Protein AF-A0A838J2P6-F1 (afdb_monomer)

Mean predicted aligned error: 11.48 Å

Structure (mmCIF, N/CA/C/O backbone):
data_AF-A0A838J2P6-F1
#
_entry.id   AF-A0A838J2P6-F1
#
loop_
_atom_site.group_PDB
_atom_site.id
_atom_site.type_symbol
_atom_site.label_atom_id
_atom_site.label_alt_id
_atom_site.label_comp_id
_atom_site.label_asym_id
_atom_site.label_entity_id
_atom_site.label_seq_id
_atom_site.pdbx_PDB_ins_code
_atom_site.Cartn_x
_atom_site.Cartn_y
_atom_site.Cartn_z
_atom_site.occupancy
_atom_site.B_iso_or_equiv
_atom_site.auth_seq_id
_atom_site.auth_comp_id
_atom_site.auth_asym_id
_atom_site.auth_atom_id
_atom_site.pdbx_PDB_model_num
ATOM 1 N N . MET A 1 1 ? 6.443 -7.795 -50.682 1.00 48.25 1 MET A N 1
ATOM 2 C CA . MET A 1 1 ? 6.015 -7.337 -49.344 1.00 48.25 1 MET A CA 1
ATOM 3 C C . MET A 1 1 ? 6.942 -7.975 -48.320 1.00 4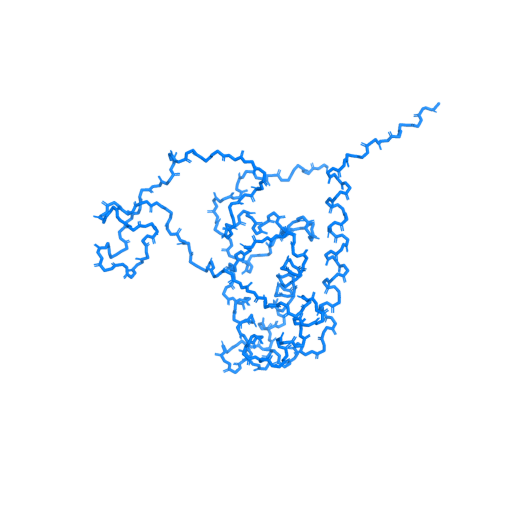8.25 1 MET A C 1
ATOM 5 O O . MET A 1 1 ? 6.871 -9.181 -48.140 1.00 48.25 1 MET A O 1
ATOM 9 N N . ARG A 1 2 ? 7.902 -7.224 -47.765 1.00 39.66 2 ARG A N 1
ATOM 10 C CA . ARG A 1 2 ? 8.784 -7.723 -46.698 1.00 39.66 2 ARG A CA 1
ATOM 11 C C . ARG A 1 2 ? 8.127 -7.384 -45.367 1.00 39.66 2 ARG A C 1
ATOM 13 O O . ARG A 1 2 ? 8.007 -6.212 -45.032 1.00 39.66 2 ARG A O 1
ATOM 20 N N . THR A 1 3 ? 7.660 -8.402 -44.662 1.00 45.19 3 THR A N 1
ATOM 21 C CA . THR A 1 3 ? 7.130 -8.278 -43.306 1.00 45.19 3 THR A CA 1
ATOM 22 C C . THR A 1 3 ? 8.314 -8.039 -42.372 1.00 45.19 3 THR A C 1
ATOM 24 O O . THR A 1 3 ? 9.115 -8.943 -42.142 1.00 45.19 3 THR A O 1
ATOM 27 N N . SER A 1 4 ? 8.482 -6.808 -41.891 1.00 44.25 4 SER A N 1
ATOM 28 C CA . SER A 1 4 ? 9.491 -6.481 -40.882 1.00 44.25 4 SER A CA 1
ATOM 29 C C . SER A 1 4 ? 9.088 -7.121 -39.554 1.00 44.25 4 SER A C 1
ATOM 31 O O . SER A 1 4 ? 8.165 -6.656 -38.890 1.00 44.25 4 SER A O 1
ATOM 33 N N . ILE A 1 5 ? 9.762 -8.206 -39.176 1.00 51.44 5 ILE A N 1
ATOM 34 C CA . ILE A 1 5 ? 9.650 -8.811 -37.846 1.00 51.44 5 ILE A CA 1
ATOM 35 C C . ILE A 1 5 ? 10.435 -7.907 -36.889 1.00 51.44 5 ILE A C 1
ATOM 37 O O . ILE A 1 5 ? 11.665 -7.910 -36.894 1.00 51.44 5 ILE A O 1
ATOM 41 N N . GLY A 1 6 ? 9.727 -7.074 -36.124 1.00 51.12 6 GLY A N 1
ATOM 42 C CA . GLY A 1 6 ? 10.328 -6.203 -35.116 1.00 51.12 6 GLY A CA 1
ATOM 43 C C . GLY A 1 6 ? 10.960 -7.029 -33.996 1.00 51.12 6 GLY A C 1
ATOM 44 O O . GLY A 1 6 ? 10.271 -7.770 -33.296 1.00 51.12 6 GLY A O 1
ATOM 45 N N . ILE A 1 7 ? 12.277 -6.913 -33.830 1.00 57.72 7 ILE A N 1
ATOM 46 C CA . ILE A 1 7 ? 13.005 -7.519 -32.715 1.00 57.72 7 ILE A CA 1
ATOM 47 C C . ILE A 1 7 ? 12.696 -6.687 -31.466 1.00 57.72 7 ILE A C 1
ATOM 49 O O . ILE A 1 7 ? 13.248 -5.608 -31.283 1.00 57.72 7 ILE A O 1
ATOM 53 N N . VAL A 1 8 ? 11.788 -7.176 -30.621 1.00 57.88 8 VAL A N 1
ATOM 54 C CA . VAL A 1 8 ? 11.550 -6.610 -29.283 1.00 57.88 8 VAL A CA 1
ATOM 55 C C . VAL A 1 8 ? 12.774 -6.904 -28.415 1.00 57.88 8 VAL A C 1
ATOM 57 O O . VAL A 1 8 ? 13.192 -8.068 -28.334 1.00 57.88 8 VAL A O 1
ATOM 60 N N . SER A 1 9 ? 13.349 -5.874 -27.787 1.00 72.31 9 SER A N 1
ATOM 61 C CA . SER A 1 9 ? 14.547 -6.016 -26.956 1.00 72.31 9 SER A CA 1
ATOM 62 C C . SER A 1 9 ? 14.270 -6.878 -25.713 1.00 72.31 9 SER A C 1
ATOM 64 O O . SER A 1 9 ? 13.123 -7.076 -25.310 1.00 72.31 9 SER A O 1
ATOM 66 N N . HIS A 1 10 ? 15.317 -7.437 -25.102 1.00 63.91 10 HIS A N 1
ATOM 67 C CA . HIS A 1 10 ? 15.177 -8.237 -23.880 1.00 63.91 10 HIS A CA 1
ATOM 68 C C . HIS A 1 10 ? 14.611 -7.409 -22.710 1.00 63.91 10 HIS A C 1
ATOM 70 O O . HIS A 1 10 ? 13.741 -7.891 -21.990 1.00 63.91 10 HIS A O 1
ATOM 76 N N . ALA A 1 11 ? 15.038 -6.147 -22.582 1.00 66.62 11 ALA A N 1
ATOM 77 C CA . ALA A 1 11 ? 14.564 -5.223 -21.551 1.00 66.62 11 ALA A CA 1
ATOM 78 C C . ALA A 1 11 ? 13.054 -4.947 -21.669 1.00 66.62 11 ALA A C 1
ATOM 80 O O . ALA A 1 11 ? 12.332 -4.983 -20.675 1.00 66.62 11 ALA A O 1
ATOM 81 N N . ASP A 1 12 ? 12.547 -4.780 -22.895 1.00 69.62 12 ASP A N 1
ATOM 82 C CA . ASP A 1 12 ? 11.114 -4.557 -23.132 1.00 69.62 12 ASP A CA 1
ATOM 83 C C . ASP A 1 12 ? 10.262 -5.780 -22.750 1.00 69.62 12 ASP A C 1
ATOM 85 O O . ASP A 1 12 ? 9.117 -5.643 -22.311 1.00 69.62 12 ASP A O 1
ATOM 89 N N . LYS A 1 13 ? 10.810 -6.993 -22.911 1.00 70.69 13 LYS A N 1
ATOM 90 C CA . LYS A 1 13 ? 10.131 -8.240 -22.522 1.00 70.69 13 LYS A CA 1
ATOM 91 C C . LYS A 1 13 ? 10.080 -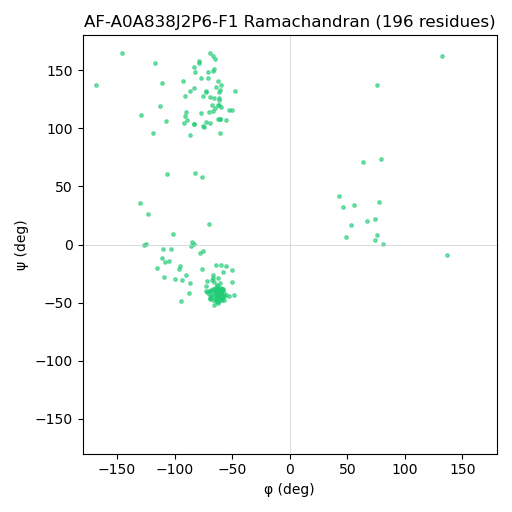8.410 -21.007 1.00 70.69 13 LYS A C 1
ATOM 93 O O . LYS A 1 13 ? 9.060 -8.850 -20.482 1.00 70.69 13 LYS A O 1
ATOM 98 N N . GLU A 1 14 ? 11.159 -8.067 -20.314 1.00 75.94 14 GLU A N 1
ATOM 99 C CA . GLU A 1 14 ? 11.257 -8.178 -18.859 1.00 75.94 14 GLU A CA 1
ATOM 100 C C . GLU A 1 14 ? 10.333 -7.186 -18.145 1.00 75.94 14 GLU A C 1
ATOM 102 O O . GLU A 1 14 ? 9.573 -7.583 -17.261 1.00 75.94 14 GLU A O 1
ATOM 107 N N . THR A 1 15 ? 10.291 -5.933 -18.603 1.00 76.69 15 THR A N 1
ATOM 108 C CA . THR A 1 15 ? 9.353 -4.926 -18.084 1.00 76.69 15 THR A CA 1
ATOM 109 C C . THR A 1 15 ? 7.898 -5.336 -18.287 1.00 76.69 15 THR A C 1
ATOM 111 O O . THR A 1 15 ? 7.098 -5.238 -17.358 1.00 76.69 15 THR A O 1
ATOM 114 N N . ARG A 1 16 ? 7.544 -5.860 -19.467 1.00 78.12 16 ARG A N 1
ATOM 115 C CA . ARG A 1 16 ? 6.175 -6.328 -19.733 1.00 78.12 16 ARG A CA 1
ATOM 116 C C . ARG A 1 16 ? 5.764 -7.466 -18.796 1.00 78.12 16 ARG A C 1
ATOM 118 O O . ARG A 1 16 ? 4.662 -7.447 -18.261 1.00 78.12 16 ARG A O 1
ATOM 125 N N . ASN A 1 17 ? 6.671 -8.410 -18.551 1.00 86.88 17 ASN A N 1
ATOM 126 C CA . ASN A 1 17 ? 6.442 -9.521 -17.629 1.00 86.88 17 ASN A CA 1
ATOM 127 C C . ASN A 1 17 ? 6.207 -9.027 -16.187 1.00 86.88 17 ASN A C 1
ATOM 129 O O . ASN A 1 17 ? 5.308 -9.512 -15.504 1.00 86.88 17 ASN A O 1
ATOM 133 N N . GLN A 1 18 ? 6.970 -8.028 -15.731 1.00 85.38 18 GLN A N 1
ATOM 134 C CA . GLN A 1 18 ? 6.781 -7.436 -14.401 1.00 85.38 18 GLN A CA 1
ATOM 135 C C . GLN A 1 18 ? 5.428 -6.725 -14.256 1.00 85.38 18 GLN A C 1
ATOM 137 O O . GLN A 1 18 ? 4.738 -6.933 -13.258 1.00 85.38 18 GLN A O 1
ATOM 142 N N . ALA A 1 19 ? 5.004 -5.955 -15.261 1.00 91.50 19 ALA A N 1
ATOM 143 C CA . ALA A 1 19 ? 3.702 -5.285 -15.244 1.00 91.50 19 ALA A CA 1
ATOM 144 C C . ALA A 1 19 ? 2.526 -6.283 -15.212 1.00 91.50 19 ALA A C 1
ATOM 146 O O . ALA A 1 19 ? 1.573 -6.118 -14.444 1.00 91.50 19 ALA A O 1
ATOM 147 N N . GLU A 1 20 ? 2.604 -7.359 -16.001 1.00 93.44 20 GLU A N 1
ATOM 148 C CA . GLU A 1 20 ? 1.595 -8.428 -16.018 1.00 93.44 20 GLU A CA 1
ATOM 149 C C . GLU A 1 20 ? 1.507 -9.141 -14.661 1.00 93.44 20 GLU A C 1
ATOM 151 O O . GLU A 1 20 ? 0.414 -9.289 -14.103 1.00 93.44 20 GLU A O 1
ATOM 156 N N . LYS A 1 21 ? 2.657 -9.521 -14.085 1.00 94.75 21 LYS A N 1
ATOM 157 C CA . LYS A 1 21 ? 2.734 -10.124 -12.746 1.00 94.75 21 LYS A CA 1
ATOM 158 C C . LYS A 1 21 ? 2.178 -9.200 -11.672 1.00 94.75 21 LYS A C 1
ATOM 160 O O . LYS A 1 21 ? 1.382 -9.645 -10.847 1.00 94.75 21 LYS A O 1
ATOM 165 N N . GLY A 1 22 ? 2.567 -7.928 -11.687 1.00 96.06 22 GLY A N 1
ATOM 166 C CA . GLY A 1 22 ? 2.095 -6.945 -10.721 1.00 96.06 22 GLY A CA 1
ATOM 167 C C . GLY A 1 22 ? 0.594 -6.709 -10.805 1.00 96.06 22 GLY A C 1
ATOM 168 O O . GLY A 1 22 ? -0.071 -6.681 -9.776 1.00 96.06 22 GLY A O 1
ATOM 169 N N . THR A 1 23 ? 0.032 -6.640 -12.012 1.00 95.81 23 THR A N 1
ATOM 170 C CA . THR A 1 23 ? -1.420 -6.505 -12.209 1.00 95.81 23 THR A CA 1
ATOM 171 C C . THR A 1 23 ? -2.175 -7.724 -11.674 1.00 95.81 23 THR A C 1
ATOM 173 O O . THR A 1 23 ? -3.164 -7.579 -10.954 1.00 95.81 23 THR A O 1
ATOM 176 N N . ALA A 1 24 ? -1.696 -8.935 -11.976 1.00 97.44 24 ALA A N 1
ATOM 177 C CA . ALA A 1 24 ? -2.307 -10.170 -11.488 1.00 97.44 24 ALA A CA 1
ATOM 178 C C . ALA A 1 24 ? -2.210 -10.311 -9.959 1.00 97.44 24 ALA A C 1
ATOM 180 O O . ALA A 1 24 ? -3.145 -10.793 -9.317 1.00 97.44 24 ALA A O 1
ATOM 181 N N . LEU A 1 25 ? -1.091 -9.889 -9.369 1.00 98.06 25 LEU A N 1
ATOM 182 C CA . LEU A 1 25 ? -0.891 -9.890 -7.923 1.00 98.06 25 LEU A CA 1
ATOM 183 C C . LEU A 1 25 ? -1.764 -8.839 -7.228 1.00 98.06 25 LEU A C 1
ATOM 185 O O . LEU A 1 25 ? -2.392 -9.150 -6.218 1.00 98.06 25 LEU A O 1
ATOM 189 N N . LEU A 1 26 ? -1.863 -7.628 -7.783 1.00 98.50 26 LEU A N 1
ATOM 190 C CA . LEU A 1 26 ? -2.730 -6.575 -7.255 1.00 98.50 26 LEU A CA 1
ATOM 191 C C . LEU A 1 26 ? -4.184 -7.051 -7.178 1.00 98.50 26 LEU A C 1
ATOM 193 O O . LEU A 1 26 ? -4.832 -6.858 -6.152 1.00 98.50 26 LEU A O 1
ATOM 197 N N . ALA A 1 27 ? -4.677 -7.725 -8.221 1.00 98.44 27 ALA A N 1
ATOM 198 C CA . ALA A 1 27 ? -6.029 -8.280 -8.231 1.00 98.44 27 ALA A CA 1
ATOM 199 C C . ALA A 1 27 ? -6.257 -9.303 -7.100 1.00 98.44 27 ALA A C 1
ATOM 201 O O . ALA A 1 27 ? -7.323 -9.314 -6.489 1.00 98.44 27 ALA A O 1
ATOM 202 N N . GLN A 1 28 ? -5.257 -10.130 -6.778 1.00 98.44 28 GLN A N 1
ATOM 203 C CA . GLN A 1 28 ? -5.331 -11.076 -5.657 1.00 98.44 28 GLN A CA 1
ATOM 204 C C . GLN A 1 28 ? -5.315 -10.355 -4.304 1.00 98.44 28 GLN A C 1
ATOM 206 O O . GLN A 1 28 ? -6.163 -10.618 -3.454 1.00 98.44 28 GLN A O 1
ATOM 211 N N . ILE A 1 29 ? -4.401 -9.396 -4.124 1.00 98.62 29 ILE A N 1
ATOM 212 C CA . ILE A 1 29 ? -4.307 -8.567 -2.914 1.00 98.62 29 ILE A CA 1
ATOM 213 C C . ILE A 1 29 ? -5.634 -7.835 -2.664 1.00 98.62 29 ILE A C 1
ATOM 215 O O . ILE A 1 29 ? -6.125 -7.811 -1.536 1.00 98.62 29 ILE A O 1
ATOM 219 N N . GLN A 1 30 ? -6.268 -7.297 -3.707 1.00 98.56 30 GLN A N 1
ATOM 220 C CA . GLN A 1 30 ? -7.566 -6.620 -3.622 1.00 98.56 30 GLN A CA 1
ATOM 221 C C . GLN A 1 30 ? -8.707 -7.526 -3.147 1.00 98.56 30 GLN A C 1
ATOM 223 O O . GLN A 1 30 ? -9.636 -7.042 -2.508 1.00 98.56 30 GLN A O 1
ATOM 228 N N . GLN A 1 31 ? -8.625 -8.830 -3.410 1.00 98.31 31 GLN A N 1
ATOM 229 C CA . GLN A 1 31 ? -9.624 -9.818 -2.993 1.00 98.31 31 GLN A CA 1
ATOM 230 C C . GLN A 1 31 ? -9.397 -10.358 -1.575 1.00 98.31 31 GLN A C 1
ATOM 232 O O . GLN A 1 31 ? -10.179 -11.186 -1.105 1.00 98.31 31 GLN A O 1
ATOM 237 N N . TRP A 1 32 ? -8.343 -9.924 -0.878 1.00 98.56 32 TRP A N 1
ATOM 238 C CA . TRP A 1 32 ? -8.103 -10.361 0.492 1.00 98.56 32 TRP A CA 1
ATOM 239 C C . TRP A 1 32 ? -9.273 -9.945 1.412 1.00 98.56 32 TRP A C 1
ATOM 241 O O . TRP A 1 32 ? -9.615 -8.764 1.473 1.00 98.56 32 TRP A O 1
ATOM 251 N N . PRO A 1 33 ? -9.914 -10.885 2.136 1.00 98.31 33 PRO A N 1
ATOM 252 C CA . PRO A 1 33 ? -11.228 -10.652 2.747 1.00 98.31 33 PRO A CA 1
ATOM 253 C C . PRO A 1 33 ? -11.205 -9.775 4.006 1.00 98.31 33 PRO A C 1
ATOM 255 O O . PRO A 1 33 ? -12.261 -9.453 4.539 1.00 98.31 33 PRO A O 1
ATOM 258 N N . HIS A 1 34 ? -10.026 -9.396 4.502 1.00 98.50 34 HIS A N 1
ATOM 259 C CA . HIS A 1 34 ? -9.873 -8.721 5.794 1.00 98.50 34 HIS A CA 1
ATOM 260 C C . HIS A 1 34 ? -9.669 -7.205 5.688 1.00 98.50 34 HIS A C 1
ATOM 262 O O . HIS A 1 34 ? -9.401 -6.561 6.702 1.00 98.50 34 HIS A O 1
ATOM 268 N N . TRP A 1 35 ? -9.820 -6.603 4.501 1.00 98.62 35 TRP A N 1
ATOM 269 C CA . TRP A 1 35 ? -9.651 -5.152 4.343 1.00 98.62 35 TRP A CA 1
ATOM 270 C C . TRP A 1 35 ? -10.588 -4.335 5.241 1.00 98.62 35 TRP A C 1
ATOM 272 O O . TRP A 1 35 ? -10.158 -3.357 5.842 1.00 98.62 35 TRP A O 1
ATOM 282 N N . GLU A 1 36 ? -11.834 -4.764 5.428 1.00 98.31 36 GLU A N 1
ATOM 283 C CA . GLU A 1 36 ? -12.779 -4.065 6.311 1.00 98.31 36 GLU A CA 1
ATOM 284 C C . GLU A 1 36 ? -12.302 -4.017 7.778 1.00 98.31 36 GLU A C 1
ATOM 286 O O . GLU A 1 36 ? -12.421 -2.989 8.454 1.00 98.31 36 GLU A O 1
ATOM 291 N N . GLU A 1 37 ? -11.676 -5.095 8.260 1.00 98.44 37 GLU A N 1
ATOM 292 C CA . GLU A 1 37 ? -11.091 -5.143 9.604 1.00 98.44 37 GLU A CA 1
ATOM 293 C C . GLU A 1 37 ? -9.937 -4.138 9.733 1.00 98.44 37 GLU A C 1
ATOM 295 O O . GLU A 1 37 ? -9.847 -3.425 10.734 1.00 98.44 37 GLU A O 1
ATOM 300 N N . ILE A 1 38 ? -9.104 -4.003 8.694 1.00 98.62 38 ILE A N 1
ATOM 301 C CA . ILE A 1 38 ? -8.019 -3.011 8.671 1.00 98.62 38 ILE A CA 1
ATOM 302 C C . ILE A 1 38 ? -8.581 -1.586 8.694 1.00 98.62 38 ILE A C 1
ATOM 304 O O . ILE A 1 38 ? -8.052 -0.737 9.412 1.00 98.62 38 ILE A O 1
ATOM 308 N N . GLY A 1 39 ? -9.668 -1.324 7.965 1.00 98.44 39 GLY A N 1
ATOM 309 C CA . GLY A 1 39 ? -10.372 -0.040 8.003 1.00 98.44 39 GLY A CA 1
ATOM 310 C C . GLY A 1 39 ? -10.907 0.299 9.395 1.00 98.44 39 GLY A C 1
ATOM 311 O O . GLY A 1 39 ? -10.758 1.430 9.856 1.00 98.44 39 GLY A O 1
ATOM 312 N N . THR A 1 40 ? -11.443 -0.692 10.112 1.00 98.50 40 THR A N 1
ATOM 313 C CA . THR A 1 40 ? -11.909 -0.524 11.500 1.00 98.50 40 THR A CA 1
ATOM 314 C C . THR A 1 40 ? -10.767 -0.121 12.436 1.00 98.50 40 THR A C 1
ATOM 316 O O . THR A 1 40 ? -10.924 0.787 13.257 1.00 98.50 40 THR A O 1
ATOM 319 N N . VAL A 1 41 ? -9.598 -0.754 12.300 1.00 98.50 41 VAL A N 1
ATOM 320 C CA . VAL A 1 41 ? -8.407 -0.394 13.087 1.00 98.50 41 VAL A CA 1
ATOM 321 C C . VAL A 1 41 ? -7.879 0.987 12.692 1.00 98.50 41 VAL A C 1
ATOM 323 O O . VAL A 1 41 ? -7.534 1.773 13.571 1.00 98.50 41 VAL A O 1
ATOM 326 N N . ALA A 1 42 ? -7.900 1.337 11.405 1.00 98.50 42 ALA A N 1
ATOM 327 C CA . ALA A 1 42 ? -7.478 2.654 10.928 1.00 98.50 42 ALA A CA 1
ATOM 328 C C . ALA A 1 42 ? -8.341 3.793 11.470 1.00 98.50 42 ALA A C 1
ATOM 330 O O . ALA A 1 42 ? -7.814 4.834 11.874 1.00 98.50 42 ALA A O 1
ATOM 331 N N . PHE A 1 43 ? -9.653 3.585 11.551 1.00 98.25 43 PHE A N 1
ATOM 332 C CA . PHE A 1 43 ? -10.547 4.527 12.210 1.00 98.25 43 PHE A CA 1
ATOM 333 C C . PHE A 1 43 ? -10.219 4.658 13.702 1.00 98.25 43 PHE A C 1
ATOM 335 O O . PHE A 1 43 ? -10.051 5.768 14.204 1.00 98.25 43 PHE A O 1
ATOM 342 N N . LYS A 1 44 ? -10.080 3.528 14.405 1.00 98.19 44 LYS A N 1
ATOM 343 C CA . LYS A 1 44 ? -9.853 3.497 15.855 1.00 98.19 44 LYS A CA 1
ATOM 344 C C . LYS A 1 44 ? -8.529 4.140 16.278 1.00 98.19 44 LYS A C 1
ATOM 346 O O . LYS A 1 44 ? -8.509 4.887 17.250 1.00 98.19 44 LYS A O 1
ATOM 351 N N . GLU A 1 45 ? -7.439 3.824 15.587 1.00 97.75 45 GLU A N 1
ATOM 352 C CA . GLU A 1 45 ? -6.078 4.187 16.010 1.00 97.75 45 GLU A CA 1
ATOM 353 C C . GLU A 1 45 ? -5.599 5.510 15.393 1.00 97.75 45 GLU A C 1
ATOM 355 O O . GLU A 1 45 ? -4.834 6.244 16.015 1.00 97.75 45 GLU A O 1
ATOM 360 N N . TYR A 1 46 ? -6.071 5.841 14.185 1.00 96.44 46 TYR A N 1
ATOM 361 C CA . TYR A 1 46 ? -5.582 6.988 13.409 1.00 96.44 46 TYR A CA 1
ATOM 362 C C . TYR A 1 46 ? -6.685 7.963 12.979 1.00 96.44 46 TYR A C 1
ATOM 364 O O . TYR A 1 46 ? -6.388 8.957 12.317 1.00 96.44 46 TYR A O 1
ATOM 372 N N . GLY A 1 47 ? -7.950 7.706 13.330 1.00 97.31 47 GLY A N 1
ATOM 373 C CA . GLY A 1 47 ? -9.077 8.564 12.955 1.00 97.31 47 GLY A CA 1
ATOM 374 C C . GLY A 1 47 ? -9.375 8.580 11.453 1.00 97.31 47 GLY A C 1
ATOM 375 O O . GLY A 1 47 ? -10.003 9.522 10.976 1.00 97.31 47 GLY A O 1
ATOM 376 N N . VAL A 1 48 ? -8.917 7.573 10.699 1.00 97.38 48 VAL A N 1
ATOM 377 C CA . VAL A 1 48 ? -9.159 7.480 9.251 1.00 97.38 48 VAL A CA 1
ATOM 378 C C . VAL A 1 48 ? -10.639 7.178 9.014 1.00 97.38 48 VAL A C 1
ATOM 380 O O . VAL A 1 48 ? -11.114 6.105 9.380 1.00 97.38 48 VAL A O 1
ATOM 383 N N . THR A 1 49 ? -11.381 8.112 8.415 1.00 98.38 49 THR A N 1
ATOM 384 C CA . THR A 1 49 ? -12.818 7.917 8.144 1.00 98.38 49 THR A CA 1
ATOM 385 C C . THR A 1 49 ? -13.049 6.861 7.062 1.00 98.38 49 THR A C 1
ATOM 387 O O . THR A 1 49 ? -12.138 6.522 6.306 1.00 98.38 49 THR A O 1
ATOM 390 N N . ALA A 1 50 ? -14.279 6.355 6.938 1.00 98.19 50 ALA A N 1
ATOM 391 C CA . ALA A 1 50 ? -14.627 5.374 5.909 1.00 98.19 50 ALA A CA 1
ATOM 392 C C . ALA A 1 50 ? -14.375 5.905 4.484 1.00 98.19 50 ALA A C 1
ATOM 394 O O . ALA A 1 50 ? -13.881 5.177 3.619 1.00 98.19 50 ALA A O 1
ATOM 395 N N . GLU A 1 51 ? -14.649 7.188 4.245 1.00 98.19 51 GLU A N 1
ATOM 396 C CA . GLU A 1 51 ? -14.394 7.859 2.969 1.00 98.19 51 GLU A CA 1
ATOM 397 C C . GLU A 1 51 ? -12.891 7.953 2.694 1.00 98.19 51 GLU A C 1
ATOM 399 O O . GLU A 1 51 ? -12.431 7.570 1.618 1.00 98.19 51 GLU A O 1
ATOM 404 N N . GLN A 1 52 ? -12.109 8.391 3.688 1.00 97.94 52 GLN A N 1
ATOM 405 C CA . GLN A 1 52 ? -10.652 8.462 3.573 1.00 97.94 52 GLN A CA 1
ATOM 406 C C . GLN A 1 52 ? -10.037 7.081 3.351 1.00 97.94 52 GLN A C 1
ATOM 408 O O . GLN A 1 52 ? -9.106 6.952 2.560 1.00 97.94 52 GLN A O 1
ATOM 413 N N . TYR A 1 53 ? -10.548 6.057 4.034 1.00 98.62 53 TYR A N 1
ATOM 414 C CA . TYR A 1 53 ? -10.093 4.682 3.884 1.00 98.62 53 TYR A CA 1
ATOM 415 C C . TYR A 1 53 ? -10.380 4.155 2.477 1.00 98.62 53 TYR A C 1
ATOM 417 O O . TYR A 1 53 ? -9.482 3.619 1.834 1.00 98.62 53 TYR A O 1
ATOM 425 N N . THR A 1 54 ? -11.593 4.381 1.965 1.00 98.38 54 THR A N 1
ATOM 426 C CA . THR A 1 54 ? -11.996 3.995 0.602 1.00 98.38 54 THR A CA 1
ATOM 427 C C . THR A 1 54 ? -11.104 4.646 -0.458 1.00 98.38 54 THR A C 1
ATOM 429 O O . THR A 1 54 ? -10.734 4.001 -1.436 1.00 98.38 54 THR A O 1
ATOM 432 N N . GLU A 1 55 ? -10.715 5.906 -0.252 1.00 97.88 55 GLU A N 1
ATOM 433 C CA . GLU A 1 55 ? -9.804 6.625 -1.148 1.00 97.88 55 GLU A CA 1
ATOM 434 C C . GLU A 1 55 ? -8.360 6.091 -1.085 1.00 97.88 55 GLU A C 1
ATOM 436 O O . GLU A 1 55 ? -7.688 5.990 -2.109 1.00 97.88 55 GLU A O 1
ATOM 441 N N . VAL A 1 56 ? -7.865 5.751 0.111 1.00 98.31 56 VAL A N 1
ATOM 442 C CA . VAL A 1 56 ? -6.448 5.407 0.354 1.00 98.31 56 VAL A CA 1
ATOM 443 C C . VAL A 1 56 ? -6.148 3.929 0.114 1.00 98.31 56 VAL A C 1
ATOM 445 O O . VAL A 1 56 ? -5.041 3.590 -0.314 1.00 98.31 56 VAL A O 1
ATOM 448 N N . LEU A 1 57 ? -7.107 3.042 0.383 1.00 98.75 57 LEU A N 1
ATOM 449 C CA . LEU A 1 57 ? -6.922 1.593 0.314 1.00 98.75 57 LEU A CA 1
ATOM 450 C C . LEU A 1 57 ? -6.344 1.116 -1.034 1.00 98.75 57 LEU A C 1
ATOM 452 O O . LEU A 1 57 ? -5.393 0.331 -0.999 1.00 98.75 57 LEU A O 1
ATOM 456 N N . PRO A 1 58 ? -6.807 1.598 -2.207 1.00 98.69 58 PRO A N 1
ATOM 457 C CA . PRO A 1 58 ? -6.226 1.188 -3.483 1.00 98.69 58 PRO A CA 1
ATOM 458 C C . PRO A 1 58 ? -4.723 1.481 -3.598 1.00 98.69 58 PRO A C 1
ATOM 460 O O . PRO A 1 58 ? -3.970 0.651 -4.106 1.00 98.69 58 PRO A O 1
ATOM 463 N N . GLU A 1 59 ? -4.252 2.625 -3.094 1.00 98.62 59 GLU A N 1
ATOM 464 C CA . GLU A 1 59 ? -2.821 2.963 -3.106 1.00 98.62 59 GLU A CA 1
ATOM 465 C C . GLU A 1 59 ? -2.023 2.139 -2.099 1.00 98.62 59 GLU A C 1
ATOM 467 O O . GLU A 1 59 ? -0.904 1.718 -2.395 1.00 98.62 59 GLU A O 1
ATOM 472 N N . TYR A 1 60 ? -2.609 1.825 -0.944 1.00 98.69 60 TYR A N 1
ATOM 473 C CA . TYR A 1 60 ? -1.986 0.903 -0.003 1.00 98.69 60 TYR A CA 1
ATOM 474 C C . TYR A 1 60 ? -1.808 -0.503 -0.601 1.00 98.69 60 TYR A C 1
ATOM 476 O O . TYR A 1 60 ? -0.738 -1.100 -0.492 1.00 98.69 60 TYR A O 1
ATOM 484 N N . GLN A 1 61 ? -2.817 -1.018 -1.304 1.00 98.75 61 GLN A N 1
ATOM 485 C CA . GLN A 1 61 ? -2.748 -2.316 -1.984 1.00 98.75 61 GLN A CA 1
ATOM 486 C C . GLN A 1 61 ? -1.693 -2.326 -3.102 1.00 98.75 61 GLN A C 1
ATOM 488 O O . GLN A 1 61 ? -0.957 -3.305 -3.253 1.00 98.75 61 GLN A O 1
ATOM 493 N N . ARG A 1 62 ? -1.556 -1.224 -3.852 1.00 98.50 62 ARG A N 1
ATOM 494 C CA . ARG A 1 62 ? -0.474 -1.050 -4.836 1.00 98.50 62 ARG A CA 1
ATOM 495 C C . ARG A 1 62 ? 0.898 -1.048 -4.177 1.00 98.50 62 ARG A C 1
ATOM 497 O O . ARG A 1 62 ? 1.794 -1.739 -4.650 1.00 98.50 62 ARG A O 1
ATOM 504 N N . PHE A 1 63 ? 1.054 -0.352 -3.056 1.00 98.12 63 PHE A N 1
ATOM 505 C CA . PHE A 1 63 ? 2.300 -0.362 -2.293 1.00 98.12 63 PHE A CA 1
ATOM 506 C C . PHE A 1 63 ? 2.692 -1.768 -1.830 1.00 98.12 63 PHE A C 1
ATOM 508 O O . PHE A 1 63 ? 3.829 -2.191 -2.031 1.00 98.12 63 PHE A O 1
ATOM 515 N N . LEU A 1 64 ? 1.737 -2.524 -1.279 1.00 98.31 64 LEU A N 1
ATOM 516 C CA . LEU A 1 64 ? 1.954 -3.922 -0.903 1.00 98.31 64 LEU A CA 1
ATOM 517 C C . LEU A 1 64 ? 2.343 -4.780 -2.109 1.00 98.31 64 LEU A C 1
ATOM 519 O O . LEU A 1 64 ? 3.251 -5.595 -1.996 1.00 98.31 64 LEU A O 1
ATOM 523 N N . THR A 1 65 ? 1.713 -4.564 -3.265 1.00 98.31 65 THR A N 1
ATOM 524 C CA . THR A 1 65 ? 2.057 -5.264 -4.513 1.00 98.31 65 THR A CA 1
ATOM 525 C C . THR A 1 65 ? 3.526 -5.047 -4.878 1.00 98.31 65 THR A C 1
ATOM 527 O O . THR A 1 65 ? 4.232 -6.016 -5.146 1.00 98.31 65 THR A O 1
ATOM 530 N N . LEU A 1 66 ? 4.009 -3.799 -4.838 1.00 96.44 66 LEU A N 1
ATOM 531 C CA . LEU A 1 66 ? 5.405 -3.478 -5.155 1.00 96.44 66 LEU A CA 1
ATOM 532 C C . LEU A 1 66 ? 6.396 -4.177 -4.211 1.00 96.44 66 LEU A C 1
ATOM 534 O O . LEU A 1 66 ? 7.427 -4.666 -4.671 1.00 96.44 66 LEU A O 1
ATOM 538 N N . ILE A 1 67 ? 6.077 -4.262 -2.914 1.00 95.56 67 ILE A N 1
ATOM 539 C CA . ILE A 1 67 ? 6.913 -4.973 -1.933 1.00 95.56 67 ILE A CA 1
ATOM 540 C C . ILE A 1 67 ? 6.876 -6.486 -2.174 1.00 95.56 67 ILE A C 1
ATOM 542 O O . ILE A 1 67 ? 7.918 -7.140 -2.178 1.00 95.56 67 ILE A O 1
ATOM 546 N N . VAL A 1 68 ? 5.685 -7.047 -2.387 1.00 96.44 68 VAL A N 1
ATOM 547 C CA . VAL A 1 68 ? 5.481 -8.494 -2.523 1.00 96.44 68 VAL A CA 1
ATOM 548 C C . VAL A 1 68 ? 6.118 -9.054 -3.796 1.00 96.44 68 VAL A C 1
ATOM 550 O O . VAL A 1 68 ? 6.596 -10.186 -3.785 1.00 96.44 68 VAL A O 1
ATOM 553 N N . LEU A 1 69 ? 6.197 -8.262 -4.871 1.00 94.12 69 LEU A N 1
ATOM 554 C CA . LEU A 1 69 ? 6.953 -8.632 -6.074 1.00 94.12 69 LEU A CA 1
ATOM 555 C C . LEU A 1 69 ? 8.446 -8.878 -5.796 1.00 94.12 69 LEU A C 1
ATOM 557 O O . LEU A 1 69 ? 9.118 -9.460 -6.646 1.00 94.12 69 LEU A O 1
ATOM 561 N N . ASP A 1 70 ? 8.972 -8.403 -4.658 1.00 89.12 70 ASP A N 1
ATOM 562 C CA . ASP A 1 70 ? 10.358 -8.569 -4.183 1.00 89.12 70 ASP A CA 1
ATOM 563 C C . ASP A 1 70 ? 11.429 -8.137 -5.205 1.00 89.12 70 ASP A C 1
ATOM 565 O O . ASP A 1 70 ? 12.601 -8.480 -5.093 1.00 89.12 70 ASP A O 1
ATOM 569 N N . THR A 1 71 ? 11.021 -7.364 -6.217 1.00 87.88 71 THR A N 1
ATOM 570 C CA . THR A 1 71 ? 11.885 -6.845 -7.287 1.00 87.88 71 THR A CA 1
ATOM 571 C C . THR A 1 71 ? 12.477 -5.484 -6.903 1.00 87.88 71 THR A C 1
ATOM 573 O O . THR A 1 71 ? 13.563 -5.128 -7.354 1.00 87.88 71 THR A O 1
ATOM 576 N N . TYR A 1 72 ? 11.792 -4.736 -6.0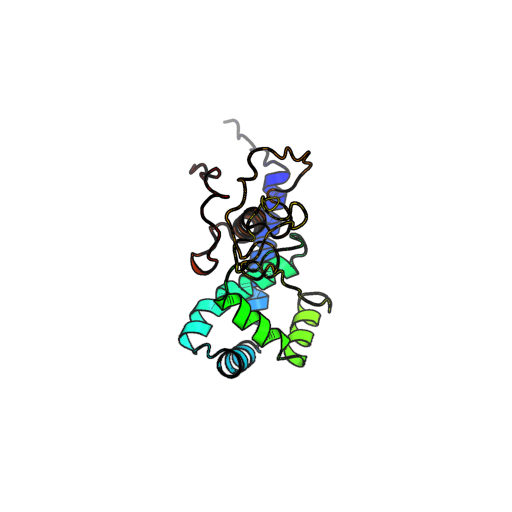31 1.00 86.38 72 TYR A N 1
ATOM 577 C CA . TYR A 1 72 ? 12.177 -3.392 -5.597 1.00 86.38 72 TYR A CA 1
ATOM 578 C C . TYR A 1 72 ? 12.422 -3.379 -4.089 1.00 86.38 72 TYR A C 1
ATOM 580 O O . TYR A 1 72 ? 11.497 -3.276 -3.281 1.00 86.38 72 TYR A O 1
ATOM 588 N N . LEU A 1 73 ? 13.686 -3.522 -3.695 1.00 85.12 73 LEU A N 1
ATOM 589 C CA . LEU A 1 73 ? 14.069 -3.535 -2.288 1.00 85.12 73 LEU A CA 1
ATOM 590 C C . LEU A 1 73 ? 14.216 -2.110 -1.746 1.00 85.12 73 LEU A C 1
ATOM 592 O O . LEU A 1 73 ? 14.874 -1.263 -2.344 1.00 85.12 73 LEU A O 1
ATOM 596 N N . GLY A 1 74 ? 13.664 -1.867 -0.556 1.00 85.94 74 GLY A N 1
ATOM 597 C CA . GLY A 1 74 ? 13.827 -0.590 0.141 1.00 85.94 74 GLY A CA 1
ATOM 598 C C . GLY A 1 74 ? 12.951 0.540 -0.402 1.00 85.94 74 GLY A C 1
ATOM 599 O O . GLY A 1 74 ? 13.384 1.689 -0.427 1.00 85.94 74 GLY A O 1
ATOM 600 N N . LEU A 1 75 ? 11.721 0.243 -0.823 1.00 91.12 75 LEU A N 1
ATOM 601 C CA . LEU A 1 75 ? 10.751 1.269 -1.210 1.00 91.12 75 LEU A CA 1
ATOM 602 C C . LEU A 1 75 ? 10.407 2.199 -0.035 1.00 91.12 75 LEU A C 1
ATOM 604 O O . LEU A 1 75 ? 10.095 1.751 1.072 1.00 91.12 75 LEU A O 1
ATOM 608 N N . GLY A 1 76 ? 10.452 3.506 -0.296 1.00 90.62 76 GLY A N 1
ATOM 609 C CA . GLY A 1 76 ? 10.061 4.533 0.667 1.00 90.62 76 GLY A CA 1
ATOM 610 C C . GLY A 1 76 ? 8.541 4.673 0.787 1.00 90.62 76 GLY A C 1
ATOM 611 O O . GLY A 1 76 ? 7.817 4.580 -0.201 1.00 90.62 76 GLY A O 1
ATOM 612 N N . MET A 1 77 ? 8.062 4.933 2.001 1.00 93.62 77 MET A N 1
ATOM 613 C CA . MET A 1 77 ? 6.691 5.337 2.303 1.00 93.62 77 MET A CA 1
ATOM 614 C C . MET A 1 77 ? 6.617 6.863 2.308 1.00 93.62 77 MET A C 1
ATOM 616 O O . MET A 1 77 ? 7.073 7.504 3.256 1.00 93.62 77 MET A O 1
ATOM 620 N N . PHE A 1 78 ? 6.052 7.440 1.250 1.00 93.12 78 PHE A N 1
ATOM 621 C CA . PHE A 1 78 ? 5.980 8.894 1.071 1.00 93.12 78 PHE A CA 1
ATOM 622 C C . PHE A 1 78 ? 4.603 9.493 1.375 1.00 93.12 78 PHE A C 1
ATOM 624 O O . PHE A 1 78 ? 4.471 10.707 1.364 1.00 93.12 78 PHE A O 1
ATOM 631 N N . SER A 1 79 ? 3.588 8.679 1.690 1.00 95.00 79 SER A N 1
ATOM 632 C CA . SER A 1 79 ? 2.239 9.160 2.011 1.00 95.00 79 SER A CA 1
ATOM 633 C C . SER A 1 79 ? 1.880 8.904 3.469 1.00 95.00 79 SER A C 1
ATOM 635 O O . SER A 1 79 ? 1.744 7.750 3.867 1.00 95.00 79 SER A O 1
ATOM 637 N N . GLN A 1 80 ? 1.613 9.959 4.248 1.00 94.94 80 GLN A N 1
ATOM 638 C CA . GLN A 1 80 ? 1.155 9.807 5.641 1.00 94.94 80 GLN A CA 1
ATOM 639 C C . GLN A 1 80 ? -0.175 9.047 5.718 1.00 94.94 80 GLN A C 1
ATOM 641 O O . GLN A 1 80 ? -0.436 8.303 6.660 1.00 94.94 80 GLN A O 1
ATOM 646 N N . ARG A 1 81 ? -1.035 9.226 4.711 1.00 96.00 81 ARG A N 1
ATOM 647 C CA . ARG A 1 81 ? -2.343 8.571 4.657 1.00 96.00 81 ARG A CA 1
ATOM 648 C C . ARG A 1 81 ? -2.193 7.066 4.445 1.00 96.00 81 ARG A C 1
ATOM 650 O O . ARG A 1 81 ? -2.826 6.295 5.159 1.00 96.00 81 ARG A O 1
ATOM 657 N N . VAL A 1 82 ? -1.335 6.654 3.508 1.00 98.19 82 VAL A N 1
ATOM 658 C CA . VAL A 1 82 ? -1.024 5.232 3.285 1.00 98.19 82 VAL A CA 1
ATOM 659 C C . VAL A 1 82 ? -0.282 4.645 4.488 1.00 98.19 82 VAL A C 1
ATOM 661 O O . VAL A 1 82 ? -0.574 3.525 4.896 1.00 98.19 82 VAL A O 1
ATOM 664 N N . ASP A 1 83 ? 0.619 5.415 5.098 1.00 97.69 83 ASP A N 1
ATOM 665 C CA . ASP A 1 83 ? 1.362 5.028 6.296 1.00 97.69 83 ASP A CA 1
ATOM 666 C C . ASP A 1 83 ? 0.439 4.691 7.477 1.00 97.69 83 ASP A C 1
ATOM 668 O O . ASP A 1 83 ? 0.603 3.652 8.115 1.00 97.69 83 ASP A O 1
ATOM 672 N N . ASN A 1 84 ? -0.599 5.496 7.725 1.00 97.94 84 ASN A N 1
ATOM 673 C CA . ASN A 1 84 ? -1.595 5.207 8.764 1.00 97.94 84 ASN A CA 1
ATOM 674 C C . ASN A 1 84 ? -2.319 3.873 8.509 1.00 97.94 84 ASN A C 1
ATOM 676 O O . ASN A 1 84 ? -2.547 3.090 9.435 1.00 97.94 84 ASN A O 1
ATOM 680 N N . VAL A 1 85 ? -2.661 3.578 7.249 1.00 98.56 85 VAL A N 1
ATOM 681 C CA . VAL A 1 85 ? -3.293 2.300 6.883 1.00 98.56 85 VAL A CA 1
ATOM 682 C C . VAL A 1 85 ? -2.312 1.136 7.043 1.00 98.56 85 VAL A C 1
ATOM 684 O O . VAL A 1 85 ? -2.693 0.094 7.579 1.00 98.56 85 VAL A O 1
ATOM 687 N N . TRP A 1 86 ? -1.041 1.314 6.667 1.00 98.38 86 TRP A N 1
ATOM 688 C CA . TRP A 1 86 ? 0.003 0.313 6.906 1.00 98.38 86 TRP A CA 1
ATOM 689 C C . TRP A 1 86 ? 0.151 0.002 8.399 1.00 98.38 86 TRP A C 1
ATOM 691 O O . TRP A 1 86 ? 0.167 -1.170 8.783 1.00 98.38 86 TRP A O 1
ATOM 701 N N . HIS A 1 87 ? 0.182 1.028 9.252 1.00 97.94 87 HIS A N 1
ATOM 702 C CA . HIS A 1 87 ? 0.277 0.837 10.695 1.00 97.94 87 HIS A CA 1
ATOM 703 C C . HIS A 1 87 ? -0.952 0.114 11.262 1.00 97.94 87 HIS A C 1
ATOM 705 O O . HIS A 1 87 ? -0.833 -0.774 12.102 1.00 97.94 87 HIS A O 1
ATOM 711 N N . SER A 1 88 ? -2.139 0.428 10.754 1.00 98.25 88 SER A N 1
ATOM 712 C CA . SER A 1 88 ? -3.378 -0.260 11.140 1.00 98.25 88 SER A CA 1
ATOM 713 C C . SER A 1 88 ? -3.354 -1.744 10.767 1.00 98.25 88 SER A C 1
ATOM 715 O O . SER A 1 88 ? -3.839 -2.595 11.517 1.00 98.25 88 SER A O 1
ATOM 717 N N . HIS A 1 89 ? -2.740 -2.067 9.626 1.00 98.44 89 HIS A N 1
ATOM 718 C CA . HIS A 1 89 ? -2.561 -3.443 9.189 1.00 98.44 89 HIS A CA 1
ATOM 719 C C . HIS A 1 89 ? -1.635 -4.210 10.138 1.00 98.44 89 HIS A C 1
ATOM 721 O O . HIS A 1 89 ? -2.050 -5.243 10.653 1.00 98.44 89 HIS A O 1
ATOM 727 N N . ILE A 1 90 ? -0.440 -3.697 10.452 1.00 97.62 90 ILE A N 1
ATOM 728 C CA . ILE A 1 90 ? 0.500 -4.393 11.356 1.00 97.62 90 ILE A CA 1
ATOM 729 C C . ILE A 1 90 ? -0.014 -4.494 12.804 1.00 97.62 90 ILE A C 1
ATOM 731 O O . ILE A 1 90 ? 0.283 -5.473 13.489 1.00 97.62 90 ILE A O 1
ATOM 735 N N . LEU A 1 91 ? -0.836 -3.541 13.265 1.00 98.12 91 LEU A N 1
ATOM 736 C CA . LEU A 1 91 ? -1.522 -3.626 14.563 1.00 98.12 91 LEU A CA 1
ATOM 737 C C . LEU A 1 91 ? -2.562 -4.754 14.606 1.00 98.12 91 LEU A C 1
ATOM 739 O O . LEU A 1 91 ? -2.824 -5.321 15.667 1.00 98.12 91 LEU A O 1
ATOM 743 N N . SER A 1 92 ? -3.108 -5.136 13.452 1.00 97.50 92 SER A N 1
ATOM 744 C CA . SER A 1 92 ? -3.968 -6.310 13.294 1.00 97.50 92 SER A CA 1
ATOM 745 C C . SER A 1 92 ? -3.114 -7.572 13.145 1.00 97.50 92 SER A C 1
ATOM 747 O O . SER A 1 92 ? -3.162 -8.238 12.115 1.00 97.50 92 SER A O 1
ATOM 749 N N . THR A 1 93 ? -2.309 -7.904 14.159 1.00 97.00 93 THR A N 1
ATOM 750 C CA . THR A 1 93 ? -1.197 -8.878 14.075 1.00 97.00 93 THR A CA 1
ATOM 751 C C . THR A 1 93 ? -1.558 -10.215 13.416 1.00 97.00 93 THR A C 1
ATOM 753 O O . THR A 1 93 ? -0.815 -10.693 12.563 1.00 97.00 93 THR A O 1
ATOM 756 N N . HIS A 1 94 ? -2.717 -10.803 13.737 1.00 98.19 94 HIS A N 1
ATOM 757 C CA . HIS A 1 94 ? -3.187 -12.040 13.098 1.00 98.19 94 HIS A CA 1
ATOM 758 C C . HIS A 1 94 ? -3.508 -11.868 11.610 1.00 98.19 94 HIS A C 1
ATOM 760 O O . HIS A 1 94 ? -3.211 -12.752 10.811 1.00 98.19 94 HIS A O 1
ATOM 766 N N . ARG A 1 95 ? -4.105 -10.735 11.229 1.00 98.44 95 ARG A N 1
ATOM 767 C CA . ARG A 1 95 ? -4.417 -10.415 9.829 1.00 98.44 95 ARG A CA 1
ATOM 768 C C . ARG A 1 95 ? -3.155 -10.090 9.051 1.00 98.44 95 ARG A C 1
ATOM 770 O O . ARG A 1 95 ? -2.976 -10.586 7.950 1.00 98.44 95 ARG A O 1
ATOM 777 N N . TYR A 1 96 ? -2.241 -9.353 9.663 1.00 98.44 96 TYR A N 1
ATOM 778 C CA . TYR A 1 96 ? -0.942 -9.071 9.080 1.00 98.44 96 TYR A CA 1
ATOM 779 C C . TYR A 1 96 ? -0.126 -10.343 8.814 1.00 98.44 96 TYR A C 1
ATOM 781 O O . TYR A 1 96 ? 0.463 -10.480 7.740 1.00 98.44 96 TYR A O 1
ATOM 789 N N . GLN A 1 97 ? -0.123 -11.295 9.755 1.00 98.38 97 GLN A N 1
ATOM 790 C CA . GLN A 1 97 ? 0.518 -12.595 9.556 1.00 98.38 97 GLN A CA 1
ATOM 791 C C . GLN A 1 97 ? -0.170 -13.387 8.438 1.00 98.38 97 GLN A C 1
ATOM 793 O O . GLN A 1 97 ? 0.513 -13.841 7.529 1.00 98.38 97 GLN A O 1
ATOM 798 N N . ASP A 1 98 ? -1.506 -13.487 8.452 1.00 98.50 98 ASP A N 1
ATOM 799 C CA . ASP A 1 98 ? -2.270 -14.163 7.391 1.00 98.50 98 ASP A CA 1
ATOM 800 C C . ASP A 1 98 ? -1.966 -13.576 6.001 1.00 98.50 98 ASP A C 1
ATOM 802 O O . ASP A 1 98 ? -1.724 -14.322 5.052 1.00 98.50 98 ASP A O 1
ATOM 806 N N . PHE A 1 99 ? -1.903 -12.247 5.878 1.00 98.56 99 PHE A N 1
ATOM 807 C CA . PHE A 1 99 ? -1.515 -11.583 4.636 1.00 98.56 99 PHE A CA 1
ATOM 808 C C . PHE A 1 99 ? -0.087 -11.955 4.217 1.00 98.56 99 PHE A C 1
ATOM 810 O O . PHE A 1 99 ? 0.159 -12.317 3.064 1.00 98.56 99 PHE A O 1
ATOM 817 N N . SER A 1 100 ? 0.856 -11.875 5.157 1.00 97.94 100 SER A N 1
ATOM 818 C CA . SER A 1 100 ? 2.276 -12.156 4.921 1.00 97.94 100 SER A CA 1
ATOM 819 C C . SER A 1 100 ? 2.506 -13.610 4.502 1.00 97.94 100 SER A C 1
ATOM 821 O O . SER A 1 100 ? 3.260 -13.864 3.564 1.00 97.94 100 SER A O 1
ATOM 823 N N . ASP A 1 101 ? 1.816 -14.565 5.126 1.00 98.00 101 ASP A N 1
ATOM 824 C CA . ASP A 1 101 ? 1.876 -15.989 4.781 1.00 98.00 101 ASP A CA 1
ATOM 825 C C . ASP A 1 101 ? 1.352 -16.244 3.367 1.00 98.00 101 ASP A C 1
ATOM 827 O O . ASP A 1 101 ? 1.989 -16.954 2.586 1.00 98.00 101 ASP A O 1
ATOM 831 N N . ARG A 1 102 ? 0.219 -15.627 3.013 1.00 98.06 102 ARG A N 1
ATOM 832 C CA . ARG A 1 102 ? -0.425 -15.810 1.704 1.00 98.06 102 ARG A CA 1
ATOM 833 C C . ARG A 1 102 ? 0.371 -15.210 0.560 1.00 98.06 102 ARG A C 1
ATOM 835 O O . ARG A 1 102 ? 0.479 -15.837 -0.491 1.00 98.06 102 ARG A O 1
ATOM 842 N N . TYR A 1 103 ? 0.880 -13.994 0.740 1.00 97.88 103 TYR A N 1
ATOM 843 C CA . TYR A 1 103 ? 1.412 -13.208 -0.371 1.00 97.88 103 TYR A CA 1
ATOM 844 C C . TYR A 1 103 ? 2.930 -13.063 -0.334 1.00 97.88 103 TYR A C 1
ATOM 846 O O . TYR A 1 103 ? 3.540 -12.966 -1.391 1.00 97.88 103 TYR A O 1
ATOM 854 N N . TYR A 1 104 ? 3.564 -13.110 0.839 1.00 96.19 104 TYR A N 1
ATOM 855 C CA . TYR A 1 104 ? 4.992 -12.817 0.998 1.00 96.19 104 TYR A CA 1
ATOM 856 C C . TYR A 1 104 ? 5.795 -13.954 1.642 1.00 96.19 104 TYR A C 1
ATOM 858 O O . TYR A 1 104 ? 6.845 -13.723 2.238 1.00 96.19 104 TYR A O 1
ATOM 866 N N . GLN A 1 105 ? 5.323 -15.200 1.503 1.00 96.19 105 GLN A N 1
ATOM 867 C CA . GLN A 1 105 ? 6.010 -16.403 1.999 1.00 96.19 105 GLN A CA 1
ATOM 868 C C . GLN A 1 105 ? 6.305 -16.331 3.512 1.00 96.19 105 GLN A C 1
ATOM 870 O O . GLN A 1 105 ? 7.349 -16.785 3.979 1.00 96.19 105 GLN A O 1
ATOM 875 N N . GLY A 1 106 ? 5.411 -15.692 4.270 1.00 94.88 106 GLY A N 1
ATOM 876 C CA . GLY A 1 106 ? 5.529 -15.501 5.717 1.00 94.88 106 GLY A CA 1
ATOM 877 C C . GLY A 1 106 ? 6.564 -14.458 6.147 1.00 94.88 106 GLY A C 1
ATOM 878 O O . GLY A 1 106 ? 6.784 -14.271 7.344 1.00 94.88 106 GLY A O 1
ATOM 879 N N . ARG A 1 107 ? 7.212 -13.758 5.205 1.00 94.62 107 ARG A N 1
ATOM 880 C CA . ARG A 1 107 ? 8.139 -12.662 5.519 1.00 94.62 107 ARG A CA 1
ATOM 881 C C . ARG A 1 107 ? 7.383 -11.442 6.031 1.00 94.62 107 ARG A C 1
ATOM 883 O O . ARG A 1 107 ? 6.291 -11.127 5.572 1.00 94.62 107 ARG A O 1
ATOM 890 N N . ILE A 1 108 ? 8.031 -10.694 6.916 1.00 93.69 108 ILE A N 1
ATOM 891 C CA . ILE A 1 108 ? 7.507 -9.422 7.416 1.00 93.69 108 ILE A CA 1
ATOM 892 C C . ILE A 1 108 ? 7.603 -8.357 6.313 1.00 93.69 108 ILE A C 1
ATOM 894 O O . ILE A 1 108 ? 8.655 -8.157 5.700 1.00 93.69 108 ILE A O 1
ATOM 898 N N . ILE A 1 109 ? 6.499 -7.649 6.085 1.00 93.62 109 ILE A N 1
ATOM 899 C CA . ILE A 1 109 ? 6.393 -6.527 5.147 1.00 93.62 109 ILE A CA 1
ATOM 900 C C . ILE A 1 109 ? 6.816 -5.237 5.854 1.00 93.62 109 ILE A C 1
ATOM 902 O O . ILE A 1 109 ? 6.018 -4.566 6.518 1.00 93.62 109 ILE A O 1
ATOM 906 N N . HIS A 1 110 ? 8.085 -4.879 5.708 1.00 88.81 110 HIS A N 1
ATOM 907 C CA . HIS A 1 110 ? 8.625 -3.627 6.229 1.00 88.81 110 HIS A CA 1
ATOM 908 C C . HIS A 1 110 ? 8.331 -2.452 5.289 1.00 88.81 110 HIS A C 1
ATOM 910 O O . HIS A 1 110 ? 8.318 -2.612 4.071 1.00 88.81 110 HIS A O 1
ATOM 916 N N . HIS A 1 111 ? 8.153 -1.258 5.856 1.00 85.88 111 HIS A N 1
ATOM 917 C CA . HIS A 1 111 ? 8.178 -0.005 5.103 1.00 85.88 111 HIS A CA 1
ATOM 918 C C . HIS A 1 111 ? 9.348 0.867 5.585 1.00 85.88 111 HIS A C 1
ATOM 920 O O . HIS A 1 111 ? 9.816 0.719 6.717 1.00 85.88 111 HIS A O 1
ATOM 926 N N . LEU A 1 112 ? 9.818 1.780 4.732 1.00 88.06 112 LEU A N 1
ATOM 927 C CA . LEU A 1 112 ? 10.818 2.784 5.091 1.00 88.06 112 LEU A CA 1
ATOM 928 C C . LEU A 1 112 ? 10.145 4.166 5.180 1.00 88.06 112 LEU A C 1
ATOM 930 O O . LEU A 1 112 ? 9.814 4.719 4.135 1.00 88.06 112 LEU A O 1
ATOM 934 N N . PRO A 1 113 ? 9.922 4.741 6.378 1.00 87.25 113 PRO A N 1
ATOM 935 C CA . PRO A 1 113 ? 9.249 6.033 6.501 1.00 87.25 113 PRO A CA 1
ATOM 936 C C . PRO A 1 113 ? 10.045 7.156 5.818 1.00 87.25 113 PRO A C 1
ATOM 938 O O . PRO A 1 113 ? 11.182 7.450 6.206 1.00 87.25 113 PRO A O 1
ATOM 941 N N . CYS A 1 114 ? 9.431 7.810 4.830 1.00 85.62 114 CYS A N 1
ATOM 942 C CA . CYS A 1 114 ? 10.005 8.904 4.038 1.00 85.62 114 CYS A CA 1
ATOM 943 C C . CYS A 1 114 ? 9.054 10.118 3.964 1.00 85.62 114 CYS A C 1
ATOM 945 O O . CYS A 1 114 ? 8.977 10.802 2.948 1.00 85.62 114 CYS A O 1
ATOM 947 N N . LEU A 1 115 ? 8.325 10.372 5.054 1.00 77.31 115 LEU A N 1
ATOM 948 C CA . LEU A 1 115 ? 7.266 11.387 5.156 1.00 77.31 115 LEU A CA 1
ATOM 949 C C . LEU A 1 115 ? 7.786 12.826 5.286 1.00 77.31 115 LEU A C 1
ATOM 951 O O . LEU A 1 115 ? 7.078 13.778 4.983 1.00 77.31 115 LEU A O 1
ATOM 955 N N . GLU A 1 116 ? 9.034 12.978 5.719 1.00 65.81 116 GLU A N 1
ATOM 956 C CA . GLU A 1 116 ? 9.727 14.260 5.780 1.00 65.81 116 GLU A CA 1
ATOM 957 C C . GLU A 1 116 ? 10.8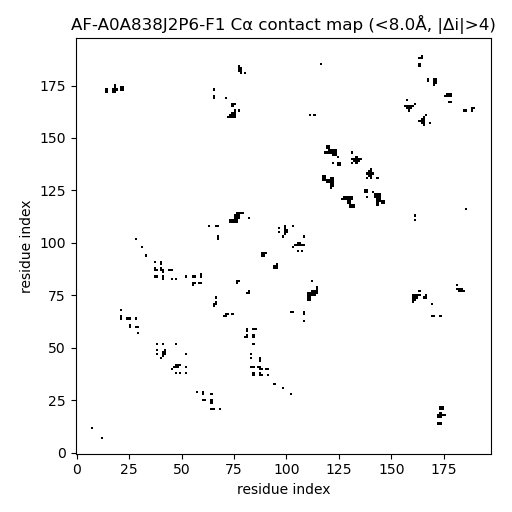40 14.260 4.731 1.00 65.81 116 GLU A C 1
ATOM 959 O O . GLU A 1 116 ? 11.569 13.261 4.630 1.00 65.81 116 GLU A O 1
ATOM 964 N N . PRO A 1 117 ? 11.060 15.368 3.999 1.00 50.56 117 PRO A N 1
ATOM 965 C CA . PRO A 1 117 ? 12.291 15.543 3.254 1.00 50.56 117 PRO A CA 1
ATOM 966 C C . PRO A 1 117 ? 13.446 15.391 4.244 1.00 50.56 117 PRO A C 1
ATOM 968 O O . PRO A 1 117 ? 13.692 16.266 5.078 1.00 50.56 117 PRO A O 1
ATOM 971 N N . LYS A 1 118 ? 14.175 14.270 4.183 1.00 45.25 118 LYS A N 1
ATOM 972 C CA . LYS A 1 118 ? 15.471 14.199 4.853 1.00 45.25 118 LYS A CA 1
ATOM 973 C C . LYS A 1 118 ? 16.297 15.285 4.200 1.00 45.25 118 LYS A C 1
ATOM 975 O O . LYS A 1 118 ? 16.645 15.183 3.024 1.00 45.25 118 LYS A O 1
ATOM 980 N N . ALA A 1 119 ? 16.545 16.351 4.945 1.00 44.66 119 ALA A N 1
ATOM 981 C CA . ALA A 1 119 ? 17.385 17.428 4.489 1.00 44.66 119 ALA A CA 1
ATOM 982 C C . ALA A 1 119 ? 18.712 16.773 4.045 1.00 44.66 119 ALA A C 1
ATOM 984 O O . ALA A 1 119 ? 19.362 16.088 4.830 1.00 44.66 119 ALA A O 1
ATOM 985 N N . ARG A 1 120 ? 19.061 16.848 2.757 1.00 45.03 120 ARG A N 1
ATOM 986 C CA . ARG A 1 120 ? 20.268 16.200 2.228 1.00 45.03 120 ARG A CA 1
ATOM 987 C C . ARG A 1 120 ? 21.454 17.138 2.389 1.00 45.03 120 ARG A C 1
ATOM 989 O O . ARG A 1 120 ? 21.360 18.308 2.035 1.00 45.03 120 ARG A O 1
ATOM 996 N N . GLY A 1 121 ? 22.555 16.613 2.923 1.00 51.25 121 GLY A N 1
ATOM 997 C CA . GLY A 1 121 ? 23.805 17.347 3.113 1.00 51.25 121 GLY A CA 1
ATOM 998 C C . GLY A 1 121 ? 24.399 17.187 4.508 1.00 51.25 121 GLY A C 1
ATOM 999 O O . GLY A 1 121 ? 23.737 16.771 5.463 1.00 51.25 121 GLY A O 1
ATOM 1000 N N . GLN A 1 122 ? 25.685 17.514 4.611 1.00 54.50 122 GLN A N 1
ATOM 1001 C CA . GLN A 1 122 ? 26.366 17.663 5.888 1.00 54.50 122 GLN A CA 1
ATOM 1002 C C . GLN A 1 122 ? 25.917 18.988 6.502 1.00 54.50 122 GLN A C 1
ATOM 1004 O O . GLN A 1 122 ? 25.936 20.035 5.853 1.00 54.50 122 GLN A O 1
ATOM 1009 N N . CYS A 1 123 ? 25.454 18.945 7.745 1.00 56.44 123 CYS A N 1
ATOM 1010 C CA . CYS A 1 123 ? 25.068 20.163 8.441 1.00 56.44 123 CYS A CA 1
ATOM 1011 C C . CYS A 1 123 ? 26.273 21.104 8.588 1.00 56.44 123 CYS A C 1
ATOM 1013 O O . CYS A 1 123 ? 27.285 20.724 9.172 1.00 56.44 123 CYS A O 1
ATOM 1015 N N . THR A 1 124 ? 26.112 22.349 8.140 1.00 55.16 124 THR A N 1
ATOM 1016 C CA . THR A 1 124 ? 27.129 23.418 8.192 1.00 55.16 124 THR A CA 1
ATOM 1017 C C . THR A 1 124 ? 27.539 23.838 9.594 1.00 55.16 124 THR A C 1
ATOM 1019 O O . THR A 1 124 ? 28.562 24.492 9.767 1.00 55.16 124 THR A O 1
ATOM 1022 N N . VAL A 1 125 ? 26.724 23.496 10.592 1.00 58.19 125 VAL A N 1
ATOM 1023 C CA . VAL A 1 125 ? 26.937 23.883 11.987 1.00 58.19 125 VAL A CA 1
ATOM 1024 C C . VAL A 1 125 ? 27.685 22.792 12.750 1.00 58.19 125 VAL A C 1
ATOM 1026 O O . VAL A 1 125 ? 28.64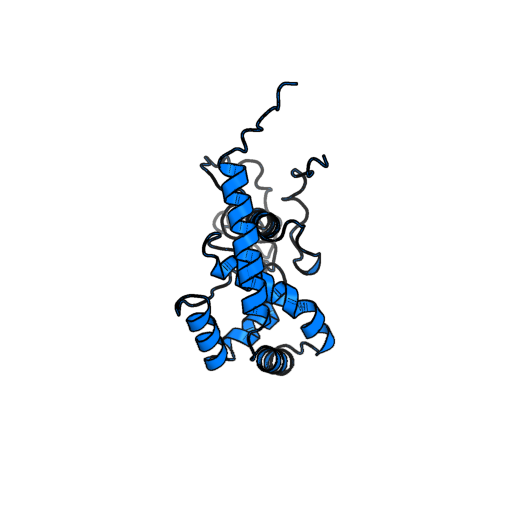9 23.088 13.445 1.00 58.19 125 VAL A O 1
ATOM 1029 N N . CYS A 1 126 ? 27.253 21.530 12.645 1.00 64.12 126 CYS A N 1
ATOM 1030 C CA . CYS A 1 126 ? 27.840 20.437 13.431 1.00 64.12 126 CYS A CA 1
ATOM 1031 C C . CYS A 1 126 ? 28.916 19.643 12.673 1.00 64.12 126 CYS A C 1
ATOM 1033 O O . CYS A 1 126 ? 29.670 18.924 13.320 1.00 64.12 126 CYS A O 1
ATOM 1035 N N . ASN A 1 127 ? 28.948 19.682 11.333 1.00 58.28 127 ASN A N 1
ATOM 1036 C CA . ASN A 1 127 ? 29.761 18.818 10.460 1.00 58.28 127 ASN A CA 1
ATOM 1037 C C . ASN A 1 127 ? 29.704 17.300 10.756 1.00 58.28 127 ASN A C 1
ATOM 1039 O O . ASN A 1 127 ? 30.409 16.522 10.126 1.00 58.28 127 ASN A O 1
ATOM 1043 N N . SER A 1 128 ? 28.853 16.839 11.668 1.00 60.12 128 SER A N 1
ATOM 1044 C CA . SER A 1 128 ? 28.762 15.436 12.089 1.00 60.12 128 SER A CA 1
ATOM 1045 C C . SER A 1 128 ? 27.425 14.793 11.728 1.00 60.12 128 SER A C 1
ATOM 1047 O O . SER A 1 128 ? 27.316 13.574 11.646 1.00 60.12 128 SER A O 1
ATOM 1049 N N . CYS A 1 129 ? 26.403 15.608 11.485 1.00 59.38 129 CYS A N 1
ATOM 1050 C CA . CYS A 1 129 ? 25.047 15.161 11.232 1.00 59.38 129 CYS A CA 1
ATOM 1051 C C . CYS A 1 129 ? 24.847 14.944 9.718 1.00 59.38 129 CYS A C 1
ATOM 1053 O O . CYS A 1 129 ? 24.873 15.916 8.956 1.00 59.38 129 CYS A O 1
ATOM 1055 N N . GLN A 1 130 ? 24.624 13.699 9.283 1.00 55.03 130 GLN A N 1
ATOM 1056 C CA . GLN A 1 130 ? 24.099 13.405 7.944 1.00 55.03 130 GLN A CA 1
ATOM 1057 C C . GLN A 1 130 ? 22.570 13.534 7.987 1.00 55.03 130 GLN A C 1
ATOM 1059 O O . GLN A 1 130 ? 21.886 12.686 8.552 1.00 55.03 130 GLN A O 1
ATOM 1064 N N . GLY A 1 131 ? 22.048 14.637 7.449 1.00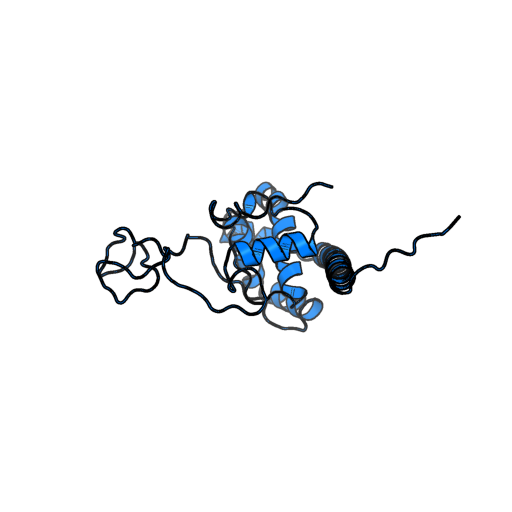 52.75 131 GLY A N 1
ATOM 1065 C CA . GLY A 1 131 ? 20.616 14.949 7.430 1.00 52.75 131 GLY A CA 1
ATOM 1066 C C . GLY A 1 131 ? 20.044 15.505 8.736 1.00 52.75 131 GLY A C 1
ATOM 1067 O O . GLY A 1 131 ? 19.313 14.828 9.455 1.00 52.75 131 GLY A O 1
ATOM 1068 N N . CYS A 1 132 ? 20.369 16.772 9.040 1.00 54.91 132 CYS A N 1
ATOM 1069 C CA . CYS A 1 132 ? 19.868 17.486 10.227 1.00 54.91 132 CYS A CA 1
ATOM 1070 C C . CYS A 1 132 ? 18.325 17.556 10.197 1.00 54.91 132 CYS A C 1
ATOM 1072 O O . CYS A 1 132 ? 17.735 18.149 9.299 1.00 54.91 132 CYS A O 1
ATOM 1074 N N . ASN A 1 133 ? 17.684 16.960 11.206 1.00 56.41 133 ASN A N 1
ATOM 1075 C CA . ASN A 1 133 ? 16.278 17.180 11.556 1.00 56.41 133 ASN A CA 1
ATOM 1076 C C . ASN A 1 133 ? 16.174 18.455 12.430 1.00 56.41 133 ASN A C 1
ATOM 1078 O O . ASN A 1 133 ? 17.119 18.781 13.157 1.00 56.41 133 ASN A O 1
ATOM 1082 N N . THR A 1 134 ? 15.028 19.147 12.416 1.00 53.06 134 THR A N 1
ATOM 1083 C CA . THR A 1 134 ? 14.693 20.273 13.317 1.00 53.06 134 THR A CA 1
ATOM 1084 C C . THR A 1 134 ? 14.921 19.959 14.803 1.00 53.06 134 THR A C 1
A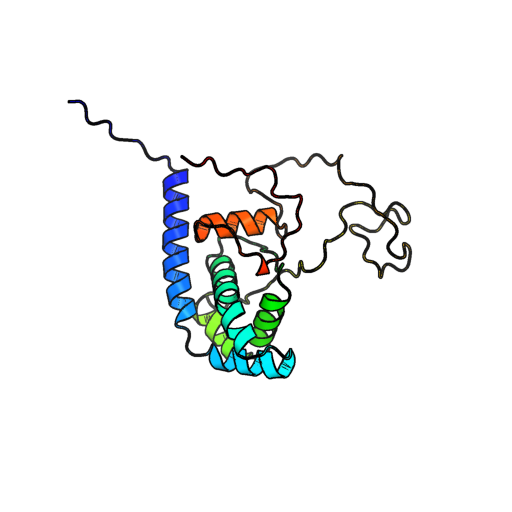TOM 1086 O O . THR A 1 134 ? 15.161 20.865 15.597 1.00 53.06 134 THR A O 1
ATOM 1089 N N . LYS A 1 135 ? 14.939 18.674 15.180 1.00 53.84 135 LYS A N 1
ATOM 1090 C CA . LYS A 1 135 ? 15.228 18.183 16.539 1.00 53.84 135 LYS A CA 1
ATOM 1091 C C . LYS A 1 135 ? 16.716 17.998 16.875 1.00 53.84 135 LYS A C 1
ATOM 1093 O O . LYS A 1 135 ? 17.034 17.528 17.969 1.00 53.84 135 LYS A O 1
ATOM 1098 N N . CYS A 1 136 ? 17.652 18.313 15.980 1.00 59.91 136 CYS A N 1
ATOM 1099 C CA . CYS A 1 136 ? 19.071 18.171 16.300 1.00 59.91 136 CYS A CA 1
ATOM 1100 C C . CYS A 1 136 ? 19.497 19.174 17.384 1.00 59.91 136 CYS A C 1
ATOM 1102 O O . CYS A 1 136 ? 19.461 20.388 17.171 1.00 59.91 136 CYS A O 1
ATOM 1104 N N . LYS A 1 137 ? 19.981 18.646 18.518 1.00 61.31 137 LYS A N 1
ATOM 1105 C CA . LYS A 1 137 ? 20.409 19.429 19.690 1.00 61.31 137 LYS A CA 1
ATOM 1106 C C . LYS A 1 137 ? 21.517 20.449 19.385 1.00 61.31 137 LYS A C 1
ATOM 1108 O O . LYS A 1 137 ? 21.608 21.445 20.091 1.00 61.31 137 LYS A O 1
ATOM 1113 N N . ASN A 1 138 ? 22.308 20.229 18.327 1.00 62.78 138 ASN A N 1
ATOM 1114 C CA . ASN A 1 138 ? 23.439 21.092 17.967 1.00 62.78 138 ASN A CA 1
ATOM 1115 C C . ASN A 1 138 ? 23.145 22.105 16.843 1.00 62.78 138 ASN A C 1
ATOM 1117 O O . ASN A 1 138 ? 23.770 23.160 16.832 1.00 62.78 138 ASN A O 1
ATOM 1121 N N . CYS A 1 139 ? 22.239 21.817 15.894 1.00 60.72 139 CYS A N 1
ATOM 1122 C CA . CYS A 1 139 ? 21.977 22.704 14.739 1.00 60.72 139 CYS A CA 1
ATOM 1123 C C . CYS A 1 139 ? 20.636 23.446 14.774 1.00 60.72 139 CYS A C 1
ATOM 1125 O O . CYS A 1 139 ? 20.484 24.392 14.001 1.00 60.72 139 CYS A O 1
ATOM 1127 N N . GLN A 1 140 ? 19.680 23.042 15.623 1.00 61.94 140 GLN A N 1
ATOM 1128 C CA . GLN A 1 140 ? 18.329 23.633 15.702 1.00 61.94 140 GLN A CA 1
ATOM 1129 C C . GLN A 1 140 ? 17.656 23.838 14.322 1.00 61.94 140 GLN A C 1
ATOM 1131 O O . GLN A 1 140 ? 16.918 24.795 14.121 1.00 61.94 140 GLN A O 1
ATOM 1136 N N . GLY A 1 141 ? 17.942 22.971 13.341 1.00 54.88 141 GLY A N 1
ATOM 1137 C CA . GLY A 1 141 ? 17.328 23.038 12.009 1.00 54.88 141 GLY A CA 1
ATOM 1138 C C . GLY A 1 141 ? 17.812 24.164 11.079 1.00 54.88 141 GLY A C 1
ATOM 1139 O O . GLY A 1 141 ? 17.084 24.522 10.158 1.00 54.88 141 GLY A O 1
ATOM 1140 N N . LYS A 1 142 ? 19.010 24.738 11.273 1.00 51.78 142 LYS A N 1
ATOM 1141 C CA . LYS A 1 142 ? 19.574 25.735 10.334 1.00 51.78 142 LYS A CA 1
ATOM 1142 C C . LYS A 1 142 ? 19.886 25.145 8.940 1.00 51.78 142 LYS A C 1
ATOM 1144 O O . LYS A 1 142 ? 20.194 23.954 8.850 1.00 51.78 142 LYS A O 1
ATOM 1149 N N . PRO A 1 143 ? 19.821 25.961 7.864 1.00 50.62 143 PRO A N 1
ATOM 1150 C CA . PRO A 1 143 ? 19.792 25.469 6.486 1.00 50.62 143 PRO A CA 1
ATOM 1151 C C . PRO A 1 143 ? 21.056 24.696 6.088 1.00 50.62 143 PRO A C 1
ATOM 1153 O O . PRO A 1 143 ? 22.177 25.046 6.466 1.00 50.62 143 PRO A O 1
ATOM 1156 N N . LEU A 1 144 ? 20.847 23.625 5.319 1.00 53.38 144 LEU A N 1
ATOM 1157 C CA . LEU A 1 144 ? 21.897 22.761 4.780 1.00 53.38 144 LEU A CA 1
ATOM 1158 C C . LEU A 1 144 ? 22.576 23.377 3.548 1.00 53.38 144 LEU A C 1
ATOM 1160 O O . LEU A 1 144 ? 21.968 24.171 2.833 1.00 53.38 144 LEU A O 1
ATOM 1164 N N . ILE A 1 145 ? 23.817 22.962 3.260 1.00 47.38 145 ILE A N 1
ATOM 1165 C CA . ILE A 1 145 ? 24.433 23.185 1.940 1.00 47.38 145 ILE A CA 1
ATOM 1166 C C . ILE A 1 145 ? 23.760 22.237 0.931 1.00 47.38 145 ILE A C 1
ATOM 1168 O O . ILE A 1 145 ? 23.669 21.040 1.220 1.00 47.38 145 ILE A O 1
ATOM 1172 N N . PRO A 1 146 ? 23.334 22.719 -0.253 1.00 47.34 146 PRO A N 1
ATOM 1173 C CA . PRO A 1 146 ? 22.825 21.855 -1.311 1.00 47.34 146 PRO A CA 1
ATOM 1174 C C . PRO A 1 146 ? 23.891 20.847 -1.761 1.00 47.34 146 PRO A C 1
ATOM 1176 O O . PRO A 1 146 ? 25.032 21.215 -2.041 1.00 47.34 146 PRO A O 1
ATOM 1179 N N . VAL A 1 147 ? 23.513 19.571 -1.875 1.00 47.84 147 VAL A N 1
ATOM 1180 C CA . VAL A 1 147 ? 24.391 18.454 -2.279 1.00 47.84 147 VAL A CA 1
ATOM 11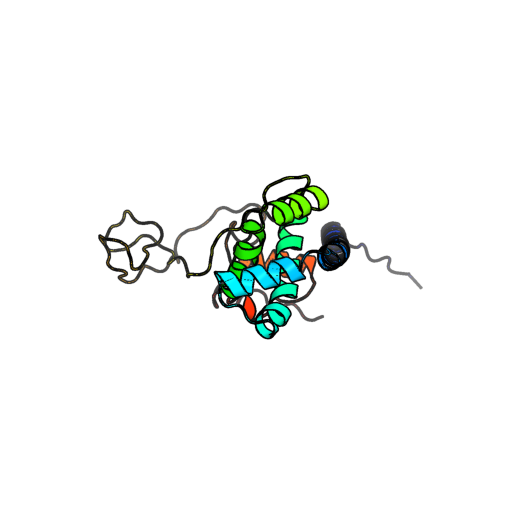81 C C . VAL A 1 147 ? 24.645 18.472 -3.793 1.00 47.84 147 VAL A C 1
ATOM 1183 O O . VAL A 1 147 ? 24.333 17.530 -4.506 1.00 47.84 147 VAL A O 1
ATOM 1186 N N . SER A 1 148 ? 25.200 19.563 -4.318 1.00 41.84 148 SER A N 1
ATOM 1187 C CA . SER A 1 148 ? 25.530 19.702 -5.745 1.00 41.84 148 SER A CA 1
ATOM 1188 C C . SER A 1 148 ? 26.882 19.068 -6.123 1.00 41.84 148 SER A C 1
ATOM 1190 O O . SER A 1 148 ? 27.291 19.157 -7.278 1.00 41.84 148 SER A O 1
ATOM 1192 N N . THR A 1 149 ? 27.619 18.461 -5.186 1.00 37.78 149 THR A N 1
ATOM 1193 C CA . THR A 1 149 ? 29.038 18.099 -5.398 1.00 37.78 149 THR A CA 1
ATOM 1194 C C . THR A 1 149 ? 29.413 16.639 -5.135 1.00 37.78 149 THR A C 1
ATOM 1196 O O . THR A 1 149 ? 30.568 16.279 -5.360 1.00 37.78 149 THR A O 1
ATOM 1199 N N . MET A 1 150 ? 28.491 15.759 -4.728 1.00 35.75 150 MET A N 1
ATOM 1200 C CA . MET A 1 150 ? 28.817 14.335 -4.560 1.00 35.75 150 MET A CA 1
ATOM 1201 C C . MET A 1 150 ? 28.587 13.545 -5.853 1.00 35.75 150 MET A C 1
ATOM 1203 O O . MET A 1 150 ? 27.456 13.275 -6.246 1.00 35.75 150 MET A O 1
ATOM 1207 N N . LYS A 1 151 ? 29.688 13.160 -6.508 1.00 30.11 151 LYS A N 1
ATOM 1208 C CA . LYS A 1 151 ? 29.699 12.217 -7.633 1.00 30.11 151 LYS A CA 1
ATOM 1209 C C . LYS A 1 151 ? 29.534 10.791 -7.098 1.00 30.11 151 LYS A C 1
ATOM 1211 O O . LYS A 1 151 ? 30.436 10.287 -6.435 1.00 30.11 151 LYS A O 1
ATOM 1216 N N . TYR A 1 152 ? 28.409 10.149 -7.400 1.00 36.44 152 TYR A N 1
ATOM 1217 C CA . TYR A 1 152 ? 28.194 8.724 -7.143 1.00 36.44 152 TYR A CA 1
ATOM 1218 C C . TYR A 1 152 ? 28.625 7.898 -8.361 1.00 36.44 152 TYR A C 1
ATOM 1220 O O . TYR A 1 152 ? 28.211 8.168 -9.485 1.00 36.44 152 TYR A O 1
ATOM 1228 N N . THR A 1 153 ? 29.466 6.891 -8.137 1.00 31.70 153 THR A N 1
ATOM 1229 C CA . THR A 1 153 ? 29.845 5.882 -9.134 1.00 31.70 153 THR A CA 1
ATOM 1230 C C . THR A 1 153 ? 28.759 4.800 -9.170 1.00 31.70 153 THR A C 1
ATOM 1232 O O . THR A 1 153 ? 28.670 3.999 -8.241 1.00 31.70 153 THR A O 1
ATOM 1235 N N . GLN A 1 154 ? 27.898 4.826 -10.193 1.00 35.38 154 GLN A N 1
ATOM 1236 C CA . GLN A 1 154 ? 26.739 3.938 -10.366 1.00 35.38 154 GLN A CA 1
ATOM 1237 C C . GLN A 1 154 ? 27.056 2.685 -11.194 1.00 35.38 154 GLN A C 1
ATOM 1239 O O . GLN A 1 154 ? 27.679 2.776 -12.250 1.00 35.38 154 GLN A O 1
ATOM 1244 N N . ALA A 1 155 ? 26.483 1.559 -10.765 1.00 31.45 155 ALA A N 1
ATOM 1245 C CA . ALA A 1 155 ? 25.955 0.524 -11.647 1.00 31.45 155 ALA A CA 1
ATOM 1246 C C . ALA A 1 155 ? 24.513 0.191 -11.192 1.00 31.45 155 ALA A C 1
ATOM 1248 O O . ALA A 1 155 ? 24.310 -0.306 -10.090 1.00 31.45 155 ALA A O 1
ATOM 1249 N N . GLU A 1 156 ? 23.550 0.559 -12.046 1.00 40.66 156 GLU A N 1
ATOM 1250 C CA . GLU A 1 156 ? 22.248 -0.090 -12.313 1.00 40.66 156 GLU A CA 1
ATOM 1251 C C . GLU A 1 156 ? 21.179 -0.199 -11.196 1.00 40.66 156 GLU A C 1
ATOM 1253 O O . GLU A 1 156 ? 20.822 -1.274 -10.725 1.00 40.66 156 GLU A O 1
ATOM 1258 N N . THR A 1 157 ? 20.572 0.939 -10.840 1.00 48.03 157 THR A N 1
ATOM 1259 C CA . THR A 1 157 ? 19.112 1.124 -10.623 1.00 48.03 157 THR A CA 1
ATOM 1260 C C . THR A 1 157 ? 18.826 2.633 -10.525 1.00 48.03 157 THR A C 1
ATOM 1262 O O . THR A 1 157 ? 19.623 3.344 -9.908 1.00 48.03 157 THR A O 1
ATOM 1265 N N . PRO A 1 158 ? 17.755 3.175 -11.141 1.00 54.22 158 PRO A N 1
ATOM 1266 C CA . PRO A 1 158 ? 17.392 4.581 -10.956 1.00 54.22 158 PRO A CA 1
ATOM 1267 C C . PRO A 1 158 ? 16.970 4.835 -9.501 1.00 54.22 158 PRO A C 1
ATOM 1269 O O . PRO A 1 158 ? 16.092 4.145 -8.976 1.00 54.22 158 PRO A O 1
ATOM 1272 N N . GLY A 1 159 ? 17.604 5.814 -8.854 1.00 62.47 159 GLY A N 1
ATOM 1273 C CA . GLY A 1 159 ? 17.386 6.163 -7.449 1.00 62.47 159 GLY A CA 1
ATOM 1274 C C . GLY A 1 159 ? 18.020 5.197 -6.432 1.00 62.47 159 GLY A C 1
ATOM 1275 O O . GLY A 1 159 ? 17.948 3.978 -6.553 1.00 62.47 159 GLY A O 1
ATOM 1276 N N . ALA A 1 160 ? 18.635 5.746 -5.379 1.00 75.94 160 ALA A N 1
ATOM 1277 C CA . ALA A 1 160 ? 19.069 4.950 -4.226 1.00 75.94 160 ALA A CA 1
ATOM 1278 C C . ALA A 1 160 ? 17.849 4.379 -3.467 1.00 75.94 160 ALA A C 1
ATOM 1280 O O . ALA A 1 160 ? 16.819 5.055 -3.416 1.00 75.94 160 ALA A O 1
ATOM 1281 N N . PRO A 1 161 ? 17.948 3.202 -2.813 1.00 81.94 161 PRO A N 1
ATOM 1282 C CA . PRO A 1 161 ? 16.875 2.680 -1.969 1.00 81.94 161 PRO A CA 1
ATOM 1283 C C . PRO A 1 161 ? 16.337 3.743 -1.002 1.00 81.94 161 PRO A C 1
ATOM 1285 O O . PRO A 1 161 ? 17.097 4.461 -0.347 1.00 81.94 161 PRO A O 1
ATOM 1288 N N . GLY A 1 162 ? 15.014 3.861 -0.937 1.00 82.62 162 GLY A N 1
ATOM 1289 C CA . GLY A 1 162 ? 14.310 4.864 -0.144 1.00 82.62 162 GLY A CA 1
ATOM 1290 C C . GLY A 1 162 ? 14.196 6.251 -0.776 1.00 82.62 162 GLY A C 1
ATOM 1291 O O . GLY A 1 162 ? 13.626 7.131 -0.130 1.00 82.62 162 GLY A O 1
ATOM 1292 N N . SER A 1 163 ? 14.712 6.475 -1.991 1.00 86.38 163 SER A N 1
ATOM 1293 C CA . SER A 1 163 ? 14.498 7.726 -2.734 1.00 86.38 163 SER A CA 1
ATOM 1294 C C . SER A 1 163 ? 13.121 7.772 -3.400 1.00 86.38 163 SER A C 1
ATOM 1296 O O . SER A 1 163 ? 12.489 6.737 -3.639 1.00 86.38 163 SER A O 1
ATOM 1298 N N . SER A 1 164 ? 12.640 8.985 -3.696 1.00 87.50 164 SER A N 1
ATOM 1299 C CA . SER A 1 164 ? 11.349 9.148 -4.372 1.00 87.50 164 SER A CA 1
ATOM 1300 C C . SER A 1 164 ? 11.428 8.734 -5.842 1.00 87.50 164 SER A C 1
ATOM 1302 O O . SER A 1 164 ? 10.479 8.157 -6.361 1.00 87.50 164 SER A O 1
ATOM 1304 N N . GLU A 1 165 ? 12.596 8.912 -6.468 1.00 87.75 165 GLU A N 1
ATOM 1305 C CA . GLU A 1 165 ? 12.912 8.396 -7.803 1.00 87.75 165 GLU A CA 1
ATOM 1306 C C . GLU A 1 165 ? 12.789 6.864 -7.862 1.00 87.75 165 GLU A C 1
ATOM 1308 O O . GLU A 1 165 ? 12.097 6.337 -8.731 1.00 87.75 165 GLU A O 1
ATOM 1313 N N . HIS A 1 166 ? 13.370 6.146 -6.893 1.00 89.00 166 HIS A N 1
ATOM 1314 C CA . HIS A 1 166 ? 13.283 4.685 -6.834 1.00 89.00 166 HIS A CA 1
ATOM 1315 C C . HIS A 1 166 ? 11.825 4.209 -6.741 1.00 89.00 166 HIS A C 1
ATOM 1317 O O . HIS A 1 166 ? 11.402 3.312 -7.471 1.00 89.00 166 HIS A O 1
ATOM 1323 N N . PHE A 1 167 ? 11.033 4.859 -5.882 1.00 92.56 167 PHE A N 1
ATOM 1324 C CA . PHE A 1 167 ? 9.604 4.582 -5.746 1.00 92.56 167 PHE A CA 1
ATOM 1325 C C . PHE A 1 167 ? 8.823 4.876 -7.034 1.00 92.56 167 PHE A C 1
ATOM 1327 O O . PHE A 1 167 ? 8.032 4.046 -7.480 1.00 92.56 167 PHE A O 1
ATOM 1334 N N . TYR A 1 168 ? 9.057 6.038 -7.646 1.00 93.00 168 TYR A N 1
ATOM 1335 C CA . TYR A 1 168 ? 8.383 6.472 -8.869 1.00 93.00 168 TYR A CA 1
ATOM 1336 C C . TYR A 1 168 ? 8.645 5.504 -10.031 1.00 93.00 168 TYR A C 1
ATOM 1338 O O . TYR A 1 168 ? 7.704 5.077 -10.702 1.00 93.00 168 TYR A O 1
ATOM 1346 N N . HIS A 1 169 ? 9.900 5.081 -10.222 1.00 91.25 169 HIS A N 1
ATOM 1347 C CA . HIS A 1 169 ? 10.254 4.102 -11.251 1.00 91.25 169 HIS A CA 1
ATOM 1348 C C . HIS A 1 169 ? 9.600 2.742 -11.018 1.00 91.25 169 HIS A C 1
ATOM 1350 O O . HIS A 1 169 ? 9.035 2.183 -11.958 1.00 91.25 169 HIS A O 1
ATOM 1356 N N . ALA A 1 170 ? 9.626 2.229 -9.783 1.00 93.50 170 ALA A N 1
ATOM 1357 C CA . ALA A 1 170 ? 8.951 0.979 -9.442 1.00 93.50 170 ALA A CA 1
ATOM 1358 C C . ALA A 1 170 ? 7.447 1.051 -9.749 1.00 93.50 170 ALA A C 1
ATOM 1360 O O . ALA A 1 170 ? 6.884 0.142 -10.359 1.00 93.50 170 ALA A O 1
ATOM 1361 N N . TYR A 1 171 ? 6.809 2.164 -9.383 1.00 95.44 171 TYR A N 1
ATOM 1362 C CA . TYR A 1 171 ? 5.382 2.378 -9.593 1.00 95.44 171 TYR A CA 1
ATOM 1363 C C . TYR A 1 171 ? 5.018 2.380 -11.086 1.00 95.44 171 TYR A C 1
ATOM 1365 O O . TYR A 1 171 ? 4.134 1.633 -11.504 1.00 95.44 171 TYR A O 1
ATOM 1373 N N . ILE A 1 172 ? 5.725 3.156 -11.913 1.00 94.06 172 ILE A N 1
ATOM 1374 C CA . ILE A 1 172 ? 5.460 3.213 -13.361 1.00 94.06 172 ILE A CA 1
ATOM 1375 C C . ILE A 1 172 ? 5.761 1.884 -14.038 1.00 94.06 172 ILE A C 1
ATOM 1377 O O . ILE A 1 172 ? 4.996 1.456 -14.899 1.00 94.06 172 ILE A O 1
ATOM 1381 N N . GLN A 1 173 ? 6.856 1.221 -13.670 1.00 92.56 173 GLN A N 1
ATOM 1382 C CA . GLN A 1 173 ? 7.238 -0.035 -14.307 1.00 92.56 173 GLN A CA 1
ATOM 1383 C C . GLN A 1 173 ? 6.189 -1.130 -14.076 1.00 92.56 173 GLN A C 1
ATOM 1385 O O . GLN A 1 173 ? 5.951 -1.943 -14.967 1.00 92.56 173 GLN A O 1
ATOM 1390 N N . VAL A 1 174 ? 5.548 -1.137 -12.905 1.00 95.12 174 VAL A N 1
ATOM 1391 C CA . VAL A 1 174 ? 4.542 -2.142 -12.553 1.00 95.12 174 VAL A CA 1
ATOM 1392 C C . VAL A 1 174 ? 3.136 -1.751 -13.015 1.00 95.12 174 VAL A C 1
ATOM 1394 O O . VAL A 1 174 ? 2.406 -2.607 -13.510 1.00 95.12 174 VAL A O 1
ATOM 1397 N N . PHE A 1 175 ? 2.739 -0.483 -12.874 1.00 95.50 175 PHE A N 1
ATOM 1398 C CA . PHE A 1 175 ? 1.353 -0.053 -13.111 1.00 95.50 175 PHE A CA 1
ATOM 1399 C C . PHE A 1 175 ? 1.141 0.711 -14.424 1.00 95.50 175 PHE A C 1
ATOM 1401 O O . PHE A 1 175 ? 0.004 0.858 -14.865 1.00 95.50 175 PHE A O 1
ATOM 1408 N N . GLY A 1 176 ? 2.207 1.178 -15.077 1.00 93.56 176 GLY A N 1
ATOM 1409 C CA . GLY A 1 176 ? 2.145 1.861 -16.373 1.00 93.56 176 GLY A CA 1
ATOM 1410 C C . GLY A 1 176 ? 1.656 3.313 -16.326 1.00 93.56 176 GLY A C 1
ATOM 1411 O O . GLY A 1 176 ? 1.426 3.903 -17.380 1.00 93.56 176 GLY A O 1
ATOM 1412 N N . TYR A 1 177 ? 1.490 3.899 -15.139 1.00 93.19 177 TYR A N 1
ATOM 1413 C CA . TYR A 1 177 ? 1.095 5.298 -14.952 1.00 93.19 177 TYR A CA 1
ATOM 1414 C C . TYR A 1 177 ? 1.754 5.901 -13.704 1.00 93.19 177 TYR A C 1
ATOM 1416 O O . TYR A 1 177 ? 2.302 5.182 -12.870 1.00 93.19 177 TYR A O 1
ATOM 1424 N N . GLU A 1 178 ? 1.724 7.229 -13.594 1.00 93.81 178 GLU A N 1
ATOM 1425 C CA . GLU A 1 178 ? 2.382 7.959 -12.506 1.00 93.81 178 GLU A CA 1
ATOM 1426 C C . GLU A 1 178 ? 1.678 7.761 -11.153 1.00 93.81 178 GLU A C 1
ATOM 1428 O O . GLU A 1 178 ? 0.444 7.739 -11.101 1.00 93.81 178 GLU A O 1
ATOM 1433 N N . PRO A 1 179 ? 2.425 7.673 -10.037 1.00 94.25 179 PRO A N 1
ATOM 1434 C CA . PRO A 1 179 ? 1.823 7.624 -8.711 1.00 94.25 179 PRO A CA 1
ATOM 1435 C C . PRO A 1 179 ? 0.977 8.883 -8.453 1.00 94.25 179 PRO A C 1
ATOM 1437 O O . PRO A 1 179 ? 1.415 9.994 -8.762 1.00 94.25 179 PRO A O 1
ATOM 1440 N N . PRO A 1 180 ? -0.227 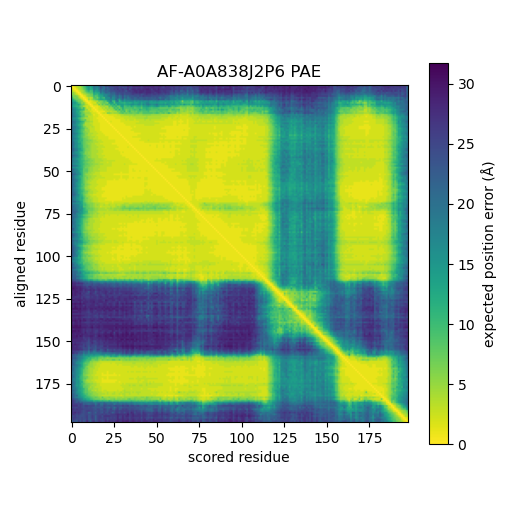8.751 -7.867 1.00 94.25 180 PRO A N 1
ATOM 1441 C CA . PRO A 1 180 ? -1.091 9.898 -7.620 1.00 94.25 180 PRO A CA 1
ATOM 1442 C C . PRO A 1 180 ? -0.492 10.861 -6.589 1.00 94.25 180 PRO A C 1
ATOM 1444 O O . PRO A 1 180 ? 0.335 10.487 -5.756 1.00 94.25 180 PRO A O 1
ATOM 1447 N N . ALA A 1 181 ? -1.010 12.094 -6.571 1.00 90.38 181 ALA A N 1
ATOM 1448 C CA . ALA A 1 181 ? -0.589 13.157 -5.651 1.00 90.38 181 ALA A CA 1
ATOM 1449 C C . ALA A 1 181 ? -0.673 12.775 -4.157 1.00 90.38 181 ALA A C 1
ATOM 1451 O O . ALA A 1 181 ? -0.000 13.388 -3.329 1.00 90.38 181 ALA A O 1
ATOM 1452 N N . LEU A 1 182 ? -1.442 11.731 -3.817 1.00 91.75 182 LEU A N 1
ATOM 1453 C CA . LEU A 1 182 ? -1.490 11.120 -2.485 1.00 91.75 182 LEU A CA 1
ATOM 1454 C C . LEU A 1 182 ? -0.094 10.780 -1.929 1.00 91.75 182 LEU A C 1
ATOM 1456 O O . LEU A 1 182 ? 0.103 10.828 -0.714 1.00 91.75 182 LEU A O 1
ATOM 1460 N N . TRP A 1 183 ? 0.858 10.431 -2.800 1.00 90.56 183 TRP A N 1
ATOM 1461 C CA . TRP A 1 183 ? 2.215 10.035 -2.428 1.00 90.56 183 TRP A CA 1
ATOM 1462 C C . TRP A 1 183 ? 3.143 11.192 -2.058 1.00 90.56 183 TRP A C 1
ATOM 1464 O O . TRP A 1 183 ? 4.241 10.919 -1.598 1.00 90.56 183 TRP A O 1
ATOM 1474 N N . THR A 1 184 ? 2.731 12.455 -2.232 1.00 87.38 184 THR A N 1
ATOM 1475 C CA . THR A 1 184 ? 3.492 13.656 -1.818 1.00 87.38 184 THR A CA 1
ATOM 1476 C C . THR A 1 184 ? 4.996 13.592 -2.125 1.00 87.38 184 THR A C 1
ATOM 1478 O O . THR A 1 184 ? 5.832 13.976 -1.308 1.00 87.38 184 THR A O 1
ATOM 1481 N N . LEU A 1 185 ? 5.353 13.082 -3.310 1.00 82.56 185 LEU A N 1
ATOM 1482 C CA . LEU A 1 185 ? 6.749 12.933 -3.713 1.00 82.56 185 LEU A CA 1
ATOM 1483 C C . LEU A 1 185 ? 7.415 14.323 -3.820 1.00 82.56 185 LEU A C 1
ATOM 1485 O O . LEU A 1 185 ? 6.804 15.243 -4.372 1.00 82.56 185 LEU A O 1
ATOM 1489 N N . PRO A 1 186 ? 8.641 14.515 -3.296 1.00 74.06 186 PRO A N 1
ATOM 1490 C CA . PRO A 1 186 ? 9.318 15.806 -3.323 1.00 74.06 186 PRO A CA 1
ATOM 1491 C C . PRO A 1 186 ? 9.561 16.283 -4.762 1.00 74.06 186 PRO A C 1
ATOM 1493 O O . PRO A 1 186 ? 10.257 15.643 -5.550 1.00 74.06 186 PRO A O 1
ATOM 1496 N N . VAL A 1 187 ? 8.995 17.447 -5.085 1.00 53.78 187 VAL A N 1
ATOM 1497 C CA . VAL A 1 187 ? 9.153 18.118 -6.381 1.00 53.78 187 VAL A CA 1
ATOM 1498 C C . VAL A 1 187 ? 10.615 18.559 -6.524 1.00 53.78 187 VAL A C 1
ATOM 1500 O O . VAL A 1 187 ? 11.098 19.367 -5.731 1.00 53.78 187 VAL A O 1
ATOM 1503 N N . GLY A 1 188 ? 11.335 17.979 -7.488 1.00 53.91 188 GLY A N 1
ATOM 1504 C CA . GLY A 1 188 ? 12.748 18.282 -7.762 1.00 53.91 188 GLY A CA 1
ATOM 1505 C C . GLY A 1 188 ? 13.653 17.071 -8.029 1.00 53.91 188 GLY A C 1
ATOM 1506 O O . GLY A 1 188 ? 14.788 17.265 -8.448 1.00 53.91 188 GLY A O 1
ATOM 1507 N N . GLU A 1 189 ? 13.183 15.831 -7.829 1.00 50.22 189 GLU A N 1
ATOM 1508 C CA . GLU A 1 189 ? 13.924 14.621 -8.257 1.00 50.22 189 GLU A CA 1
ATOM 1509 C C . GLU A 1 189 ? 13.487 14.079 -9.625 1.00 50.22 189 GLU A C 1
ATOM 1511 O O . GLU A 1 189 ? 14.223 13.320 -10.242 1.00 50.22 189 GLU A O 1
ATOM 1516 N N . VAL A 1 190 ? 12.302 14.460 -10.108 1.00 48.16 190 VAL A N 1
ATOM 1517 C CA . VAL A 1 190 ? 11.647 13.795 -11.252 1.00 48.16 190 VAL A CA 1
ATOM 1518 C C . VAL A 1 190 ? 11.605 14.654 -12.525 1.00 48.16 190 VAL A C 1
ATOM 1520 O O . VAL A 1 190 ? 11.210 14.167 -13.580 1.00 48.16 190 VAL A O 1
ATOM 1523 N N . GLU A 1 191 ? 12.066 15.914 -12.473 1.00 42.69 191 GLU A N 1
ATOM 1524 C CA . GLU A 1 191 ? 12.013 16.890 -13.588 1.00 42.69 191 GLU A CA 1
ATOM 1525 C C . GLU A 1 191 ? 12.956 16.580 -14.779 1.00 42.69 191 GLU A C 1
ATOM 1527 O O . GLU A 1 191 ? 13.220 17.439 -15.617 1.00 42.69 191 GLU A O 1
ATOM 1532 N N . GLY A 1 192 ? 13.450 15.345 -14.896 1.00 47.91 192 GLY A N 1
ATOM 1533 C CA . GLY A 1 192 ? 14.220 14.859 -16.047 1.00 47.91 192 GLY A CA 1
ATOM 1534 C C . GLY A 1 192 ? 13.508 13.807 -16.904 1.00 47.91 192 GLY A C 1
ATOM 1535 O O . GLY A 1 192 ? 13.966 13.520 -18.008 1.00 47.91 192 GLY A O 1
ATOM 1536 N N . PHE A 1 193 ? 12.391 13.237 -16.442 1.00 47.88 193 PHE A N 1
ATOM 1537 C CA . PHE A 1 193 ? 11.746 12.094 -17.094 1.00 47.88 193 PHE A CA 1
ATOM 1538 C C . PHE A 1 193 ? 10.464 12.508 -17.810 1.00 47.88 193 PHE A C 1
ATOM 1540 O O . PHE A 1 193 ? 9.372 12.024 -17.525 1.00 47.88 193 PHE A O 1
ATOM 1547 N N . ALA A 1 194 ? 10.593 13.413 -18.781 1.00 39.56 194 ALA A N 1
ATOM 1548 C CA . ALA A 1 194 ? 9.546 13.570 -19.777 1.00 39.56 194 ALA A CA 1
ATOM 1549 C C . ALA A 1 194 ? 9.392 12.228 -20.507 1.00 39.56 194 ALA A C 1
ATOM 1551 O O . ALA A 1 194 ? 10.257 11.828 -21.289 1.00 39.56 194 ALA A O 1
ATOM 1552 N N . VAL A 1 195 ? 8.292 11.524 -20.231 1.00 43.12 195 VAL A N 1
ATOM 1553 C CA . VAL A 1 195 ? 7.831 10.398 -21.041 1.00 43.12 195 VAL A CA 1
ATOM 1554 C C . VAL A 1 195 ? 7.811 10.883 -22.486 1.00 43.12 195 VAL A C 1
ATOM 1556 O O . VAL A 1 195 ? 7.060 11.801 -22.826 1.00 43.12 195 VAL A O 1
ATOM 1559 N N . VAL A 1 196 ? 8.655 10.287 -23.331 1.00 38.66 196 VAL A N 1
ATOM 1560 C CA . VAL A 1 196 ? 8.543 10.427 -24.781 1.00 38.66 196 VAL A CA 1
ATOM 1561 C C . VAL A 1 196 ? 7.171 9.872 -25.139 1.00 38.66 196 VAL A C 1
ATOM 1563 O O . VAL A 1 196 ? 6.983 8.662 -25.241 1.00 38.66 196 VAL A O 1
ATOM 1566 N N . ARG A 1 197 ? 6.185 10.764 -25.249 1.00 35.16 197 ARG A N 1
ATOM 1567 C CA . ARG A 1 197 ? 4.900 10.448 -25.859 1.00 35.16 197 ARG A CA 1
ATOM 1568 C C . ARG A 1 197 ? 5.208 10.094 -27.312 1.00 35.16 197 ARG A C 1
ATOM 1570 O O . ARG A 1 197 ? 5.635 10.970 -28.063 1.00 35.16 197 ARG A O 1
ATOM 1577 N N . GLN A 1 198 ? 5.097 8.811 -27.648 1.00 40.66 198 GLN A N 1
ATOM 1578 C CA . GLN A 1 198 ? 5.010 8.366 -29.039 1.00 40.66 198 GLN A CA 1
ATOM 1579 C C . GLN A 1 198 ? 3.662 8.782 -29.624 1.00 40.66 198 GLN A C 1
ATOM 1581 O O . GLN A 1 198 ? 2.666 8.761 -28.864 1.00 40.66 198 GLN A O 1
#

Solvent-accessible surface area (backbone atoms only — not comparable to full-atom values): 11882 Å² total; per-residue (Å²): 137,84,83,80,79,79,82,77,53,71,67,62,53,52,47,52,52,46,20,53,52,40,50,58,47,34,58,52,63,71,64,49,88,58,57,66,60,32,46,53,38,16,29,74,78,68,66,41,45,74,67,56,39,67,68,37,46,64,58,41,48,49,52,50,35,51,51,52,66,66,78,54,72,55,50,38,39,36,20,70,69,39,48,47,47,52,52,20,33,60,71,37,50,72,58,38,47,54,51,19,44,76,64,42,80,56,44,85,87,80,78,40,89,41,71,60,86,70,46,62,32,58,26,80,75,65,73,73,41,80,38,58,47,66,82,37,90,81,50,65,47,63,81,58,50,78,74,85,76,79,84,78,91,80,83,92,68,73,49,58,74,48,31,64,49,27,38,48,52,54,42,29,55,34,70,73,48,80,78,60,80,76,37,60,66,72,89,80,74,62,90,79,68,76,75,79,79,125

Secondary structure (DSSP, 8-state):
---------HHHHHHHHHHHHHHHHHHHHHT-TTHHHHHHHHHHHH---HHHHHHHHHHHHHHHHHHHT-SSTT-EE--HHHHHHHHHHHHSHHHHHHHHHHHSTT-----EE--S----SB-TTTSS-BS--TT-TTTTTPPPPP--S------S-SS-TT-HHHHHHHHHHHHSSPPPGGG---TTSSTT------

Radius of gyration: 19.92 Å; Cα contacts (8 Å, |Δi|>4): 224; chains: 1; bounding box: 44×42×69 Å

pLDDT: mean 79.06, std 21.82, range [30.11, 98.75]

Sequence (198 aa):
MRTSIGIVSHADKETRNQAEKGTALLAQIQQWPHWEEIGTVAFKEYGVTAEQYTEVLPEYQRFLTLIVLDTYLGLGMFSQRVDNVWHSHILSTHRYQDFSDRYYQGRIIHHLPCLEPKARGQCTVCNSCQGCNTKCKNCQGKPLIPVSTMKYTQAETPGAPGSSEHFYHAYIQVFGYEPPALWTLPVGEVEGFAVVRQ

Foldseek 3Di:
DDDPPDDDDPVNVVLVVLQVQLVVLLVVLVPLPCLVVLVVLLCVPPVQDPVLSVVQVSVLSSVVSLVLSVPQPQEAQQFPSSVSSVVSCVVVVVNQQVSCVVRVVSDHRDHHYPNDPQQAAQAPFPSPDGRDDCPDPGRNPPHHDPPPDDDDDDDDDQDDRNALRSNQVSSCSHNVDGDDCSSVHDPPSCVPDDPPDD